Protein AF-A0AAN7W2T7-F1 (afdb_monomer)

pLDDT: mean 81.06, std 21.3, range [21.61, 98.62]

Sequence (351 aa):
MLALQLKHQCRCRSPRILHIALTRRRLRHDDRSRDPQVGLATPLPDGAPKRASPSPYYFAAGYAGWAKRLTRPFPPPFFSPPSGSFSDPLSTHNRSQDRRRPKVNGEIIRGVTVGDDAVLVSDNLIGANDGVGAWAQREKGCAPLWSRLILHFCALAAEKDGHGGEDSDGEGDQLVRYMGDAYKQTKEALSDPNEWLGTTTSSLALLHYLKEKGKTRPVVFVAQLGTNSPDTPEENAVLSKVDVEEDDIVLAMTDGVTDNLWEEEISETAINALHEWHDKMDKDDNISEELLAEGMRYVAQEIVLAARKIAEDPFAGSPFMERAVEEGLAIEGGKLDDISVVAAVCKKRQG

Organism: NCBI:txid574655

Structure (mmCIF, N/CA/C/O backbone):
data_AF-A0AAN7W2T7-F1
#
_entry.id   AF-A0AAN7W2T7-F1
#
loop_
_atom_site.group_PDB
_atom_site.id
_atom_site.type_symbol
_atom_site.label_atom_id
_atom_site.label_alt_id
_atom_site.label_comp_id
_atom_site.label_asym_id
_atom_site.label_entity_id
_atom_site.label_seq_id
_atom_site.pdbx_PDB_ins_code
_atom_site.Cartn_x
_atom_site.Cartn_y
_atom_site.Cartn_z
_atom_site.occupancy
_atom_site.B_iso_or_equiv
_atom_site.auth_seq_id
_atom_site.auth_comp_id
_atom_site.auth_asym_id
_atom_site.auth_atom_id
_atom_site.pdbx_PDB_model_num
ATOM 1 N N . MET A 1 1 ? 4.974 -10.574 4.446 1.00 29.95 1 MET A N 1
ATOM 2 C CA . MET A 1 1 ? 4.346 -9.502 5.251 1.00 29.95 1 MET A CA 1
ATOM 3 C C . MET A 1 1 ? 4.493 -9.850 6.726 1.00 29.95 1 MET A C 1
ATOM 5 O O . MET A 1 1 ? 4.147 -10.971 7.079 1.00 29.95 1 MET A O 1
ATOM 9 N N . LEU A 1 2 ? 4.953 -8.921 7.571 1.00 26.77 2 LEU A N 1
ATOM 10 C CA . LEU A 1 2 ? 4.723 -9.031 9.011 1.00 26.77 2 LEU A CA 1
ATOM 11 C C . LEU A 1 2 ? 3.427 -8.319 9.367 1.00 26.77 2 LEU A C 1
ATOM 13 O O . LEU A 1 2 ? 3.366 -7.092 9.372 1.00 26.77 2 LEU A O 1
ATOM 17 N N . ALA A 1 3 ? 2.394 -9.088 9.700 1.00 31.25 3 ALA A N 1
ATOM 18 C CA . ALA A 1 3 ? 1.346 -8.577 10.567 1.00 31.25 3 ALA A CA 1
ATOM 19 C C . ALA A 1 3 ? 1.924 -8.551 11.990 1.00 31.25 3 ALA A C 1
ATOM 21 O O . ALA A 1 3 ? 1.789 -9.505 12.753 1.00 31.25 3 ALA A O 1
ATOM 22 N N . LEU A 1 4 ? 2.662 -7.490 12.313 1.00 29.33 4 LEU A N 1
ATOM 23 C CA . LEU A 1 4 ? 3.177 -7.273 13.660 1.00 29.33 4 LEU A CA 1
ATOM 24 C C . LEU A 1 4 ? 2.035 -6.833 14.562 1.00 29.33 4 LEU A C 1
ATOM 26 O O . LEU A 1 4 ? 1.691 -5.658 14.619 1.00 29.33 4 LEU A O 1
ATOM 30 N N . GLN A 1 5 ? 1.462 -7.783 15.297 1.00 32.66 5 GLN A N 1
ATOM 31 C CA . GLN A 1 5 ? 0.594 -7.456 16.418 1.00 32.66 5 GLN A CA 1
ATOM 32 C C . GLN A 1 5 ? 1.451 -6.900 17.566 1.00 32.66 5 GLN A C 1
ATOM 34 O O . GLN A 1 5 ? 1.985 -7.645 18.391 1.00 32.66 5 GLN A O 1
ATOM 39 N N . LEU A 1 6 ? 1.616 -5.580 17.612 1.00 34.47 6 LEU A N 1
ATOM 40 C CA . LEU A 1 6 ? 2.355 -4.903 18.675 1.00 34.47 6 LEU A CA 1
ATOM 41 C C . LEU A 1 6 ? 1.400 -4.560 19.820 1.00 34.47 6 LEU A C 1
ATOM 43 O O . LEU A 1 6 ? 0.787 -3.497 19.846 1.00 34.47 6 LEU A O 1
ATOM 47 N N . LYS A 1 7 ? 1.285 -5.471 20.792 1.00 29.91 7 LYS A N 1
ATOM 48 C CA . LYS A 1 7 ? 0.436 -5.267 21.974 1.00 29.91 7 LYS A CA 1
ATOM 49 C C . LYS A 1 7 ? 0.945 -4.099 22.822 1.00 29.91 7 LYS A C 1
ATOM 51 O O . LYS A 1 7 ? 2.086 -4.103 23.282 1.00 29.91 7 LYS A O 1
ATOM 56 N N . HIS A 1 8 ? 0.056 -3.156 23.135 1.00 35.22 8 HIS A N 1
ATOM 57 C CA . HIS A 1 8 ? 0.314 -1.917 23.889 1.00 35.22 8 HIS A CA 1
ATOM 58 C C . HIS A 1 8 ? 0.746 -2.099 25.373 1.00 35.22 8 HIS A C 1
ATOM 60 O O . HIS A 1 8 ? 0.725 -1.154 26.161 1.00 35.22 8 HIS A O 1
ATOM 66 N N . GLN A 1 9 ? 1.156 -3.293 25.819 1.00 30.59 9 GLN A N 1
ATOM 67 C CA . GLN A 1 9 ? 1.516 -3.541 27.222 1.00 30.59 9 GLN A CA 1
ATOM 68 C C . GLN A 1 9 ? 2.874 -4.223 27.396 1.00 30.59 9 GLN A C 1
ATOM 70 O O . GLN A 1 9 ? 2.949 -5.400 27.732 1.00 30.59 9 GLN A O 1
ATOM 75 N N . CYS A 1 10 ? 3.947 -3.433 27.319 1.00 29.39 10 CYS A N 1
ATOM 76 C CA . CYS A 1 10 ? 5.219 -3.765 27.964 1.00 29.39 10 CYS A CA 1
ATOM 77 C C . CYS A 1 10 ? 5.748 -2.547 28.737 1.00 29.39 10 CYS A C 1
ATOM 79 O O . CYS A 1 10 ? 6.164 -1.538 28.176 1.00 29.39 10 CYS A O 1
ATOM 81 N N . ARG A 1 11 ? 5.684 -2.635 30.072 1.00 30.95 11 ARG A N 1
ATOM 82 C CA . ARG A 1 11 ? 6.146 -1.612 31.019 1.00 30.95 11 ARG A CA 1
ATOM 83 C C . ARG A 1 11 ? 7.660 -1.700 31.271 1.00 30.95 11 ARG A C 1
ATOM 85 O O . ARG A 1 11 ? 8.164 -2.757 31.628 1.00 30.95 11 ARG A O 1
ATOM 92 N N . CYS A 1 12 ? 8.270 -0.511 31.304 1.00 30.22 12 CYS A N 1
ATOM 93 C CA . CYS A 1 12 ? 9.449 -0.079 32.077 1.00 30.22 12 CYS A CA 1
ATOM 94 C C . CYS A 1 12 ? 10.856 -0.537 31.635 1.00 30.22 12 CYS A C 1
ATOM 96 O O . CYS A 1 12 ? 11.262 -1.661 31.903 1.00 30.22 12 CYS A O 1
ATOM 98 N N . ARG A 1 13 ? 11.713 0.436 31.280 1.00 27.70 13 ARG A N 1
ATOM 99 C CA . ARG A 1 13 ? 12.641 1.137 32.203 1.00 27.70 13 ARG A CA 1
ATOM 100 C C . ARG A 1 13 ? 13.272 2.362 31.520 1.00 27.70 13 ARG A C 1
ATOM 102 O O . ARG A 1 13 ? 13.731 2.283 30.392 1.00 27.70 13 ARG A O 1
ATOM 109 N N . SER A 1 14 ? 13.296 3.488 32.229 1.00 29.69 14 SER A N 1
ATOM 110 C CA . SER A 1 14 ? 13.869 4.764 31.779 1.00 29.69 14 SER A CA 1
ATOM 111 C C . SER A 1 14 ? 15.402 4.743 31.734 1.00 29.69 14 SER A C 1
ATOM 113 O O . SER A 1 14 ? 16.026 4.179 32.638 1.00 29.69 14 SER A O 1
ATOM 115 N N . PRO A 1 15 ? 16.004 5.541 30.837 1.00 25.00 15 PRO A N 1
ATOM 116 C CA . PRO A 1 15 ? 17.113 6.394 31.242 1.00 25.00 15 PRO A CA 1
ATOM 117 C C . PRO A 1 15 ? 16.875 7.872 30.887 1.00 25.00 15 PRO A C 1
ATOM 119 O O . PRO A 1 15 ? 16.119 8.230 29.991 1.00 25.00 15 PRO A O 1
ATOM 122 N N . ARG A 1 16 ? 17.511 8.743 31.673 1.00 24.34 16 ARG A N 1
ATOM 123 C CA . ARG A 1 16 ? 17.462 10.209 31.573 1.00 24.34 16 ARG A CA 1
ATOM 124 C C . ARG A 1 16 ? 18.187 10.705 30.316 1.00 24.34 16 ARG A C 1
ATOM 126 O O . ARG A 1 16 ? 19.297 10.247 30.061 1.00 24.34 16 ARG A O 1
ATOM 133 N N . ILE A 1 17 ? 17.643 11.721 29.640 1.00 25.42 17 ILE A N 1
ATOM 134 C CA . ILE A 1 17 ? 18.346 12.481 28.592 1.00 25.42 17 ILE A CA 1
ATOM 135 C C . ILE A 1 17 ? 18.360 13.978 28.941 1.00 25.42 17 ILE A C 1
ATOM 137 O O . ILE A 1 17 ? 17.370 14.542 29.405 1.00 25.42 17 ILE A O 1
ATOM 141 N N . LEU A 1 18 ? 19.538 14.587 28.763 1.00 21.61 18 LEU A N 1
ATOM 142 C CA . LEU A 1 18 ? 19.832 16.010 28.936 1.00 21.61 18 LEU A CA 1
ATOM 143 C C . LEU A 1 18 ? 19.070 16.875 27.920 1.00 21.61 18 LEU A C 1
ATOM 145 O O . LEU A 1 18 ? 19.047 16.580 26.729 1.00 21.61 18 LEU A O 1
ATOM 149 N N . HIS A 1 19 ? 18.552 18.013 28.384 1.00 24.48 19 HIS A N 1
ATOM 150 C CA . HIS A 1 19 ? 18.018 19.071 27.529 1.00 24.48 19 HIS A CA 1
ATOM 151 C C . HIS A 1 19 ? 19.116 19.726 26.679 1.00 24.48 19 HIS A C 1
ATOM 153 O O . HIS A 1 19 ? 20.046 20.325 27.220 1.00 24.48 19 HIS A O 1
ATOM 159 N N . ILE A 1 20 ? 18.931 19.734 25.358 1.00 25.64 20 ILE A N 1
ATOM 160 C CA . ILE A 1 20 ? 19.511 20.748 24.473 1.00 25.64 20 ILE A CA 1
ATOM 161 C C . ILE A 1 20 ? 18.349 21.416 23.740 1.00 25.64 20 ILE A C 1
ATOM 163 O O . ILE A 1 20 ? 17.678 20.814 22.906 1.00 25.64 20 ILE A O 1
ATOM 167 N N . ALA A 1 21 ? 18.084 22.671 24.096 1.00 26.30 21 ALA A N 1
ATOM 168 C CA . ALA A 1 21 ? 17.119 23.510 23.406 1.00 26.30 21 ALA A CA 1
ATOM 169 C C . ALA A 1 21 ? 17.679 23.892 22.028 1.00 26.30 21 ALA A C 1
ATOM 171 O O . ALA A 1 21 ? 18.676 24.609 21.944 1.00 26.30 21 ALA A O 1
ATOM 172 N N . LEU A 1 22 ? 17.035 23.438 20.951 1.00 28.41 22 LEU A N 1
ATOM 173 C CA . LEU A 1 22 ? 17.331 23.913 19.602 1.00 28.41 22 LEU A CA 1
ATOM 174 C C . LEU A 1 22 ? 16.318 24.983 19.195 1.00 28.41 22 LEU A C 1
ATOM 176 O O . LEU A 1 22 ? 15.134 24.740 18.967 1.00 28.41 22 LEU A O 1
ATOM 180 N N . THR A 1 23 ? 16.822 26.208 19.126 1.00 27.30 23 THR A N 1
ATOM 181 C CA . THR A 1 23 ? 16.141 27.410 18.662 1.00 27.30 23 THR A CA 1
ATOM 182 C C . THR A 1 23 ? 15.786 27.266 17.179 1.00 27.30 23 THR A C 1
ATOM 184 O O . THR A 1 23 ? 16.667 27.128 16.332 1.00 27.30 23 THR A O 1
ATOM 187 N N . ARG A 1 24 ? 14.491 27.350 16.841 1.00 34.59 24 ARG A N 1
ATOM 188 C CA . ARG A 1 24 ? 14.004 27.423 15.452 1.00 34.59 24 ARG A CA 1
ATOM 189 C C . ARG A 1 24 ? 14.638 28.620 14.728 1.00 34.59 24 ARG A C 1
ATOM 191 O O . ARG A 1 24 ? 14.243 29.762 14.956 1.00 34.59 24 ARG A O 1
ATOM 198 N N . ARG A 1 25 ? 15.555 28.368 13.789 1.00 28.17 25 ARG A N 1
ATOM 199 C CA . ARG A 1 25 ? 15.894 29.310 12.710 1.00 28.17 25 ARG A CA 1
ATOM 200 C C . ARG A 1 25 ? 15.304 28.794 11.403 1.00 28.17 25 ARG A C 1
ATOM 202 O O . ARG A 1 25 ? 15.679 27.731 10.927 1.00 28.17 25 ARG A O 1
ATOM 209 N N . ARG A 1 26 ? 14.386 29.573 10.820 1.00 38.94 26 ARG A N 1
ATOM 210 C CA . ARG A 1 26 ? 13.941 29.399 9.432 1.00 38.94 26 ARG A CA 1
ATOM 211 C C . ARG A 1 26 ? 15.122 29.715 8.517 1.00 38.94 26 ARG A C 1
ATOM 213 O O . ARG A 1 26 ? 15.416 30.884 8.284 1.00 38.94 26 ARG A O 1
ATOM 220 N N . LEU A 1 27 ? 15.782 28.683 8.011 1.00 32.19 27 LEU A N 1
ATOM 221 C CA . LEU A 1 27 ? 16.653 28.783 6.849 1.00 32.19 27 LEU A CA 1
ATOM 222 C C . LEU A 1 27 ? 15.839 28.305 5.647 1.00 32.19 27 LEU A C 1
ATOM 224 O O . LEU A 1 27 ? 15.397 27.162 5.605 1.00 32.19 27 LEU A O 1
ATOM 228 N N . ARG A 1 28 ? 15.588 29.209 4.694 1.00 38.97 28 ARG A N 1
ATOM 229 C CA . ARG A 1 28 ? 15.172 28.814 3.348 1.00 38.97 28 ARG A CA 1
ATOM 230 C C . ARG A 1 28 ? 16.393 28.171 2.704 1.00 38.97 28 ARG A C 1
ATOM 232 O O . ARG A 1 28 ? 17.303 28.889 2.299 1.00 38.97 28 ARG A O 1
ATOM 239 N N . HIS A 1 29 ? 16.421 26.845 2.684 1.00 31.17 29 HIS A N 1
ATOM 240 C CA . HIS A 1 29 ? 17.354 26.088 1.868 1.00 31.17 29 HIS A CA 1
ATOM 241 C C . HIS A 1 29 ? 16.631 25.717 0.576 1.00 31.17 29 HIS A C 1
ATOM 243 O O . HIS A 1 29 ? 15.613 25.032 0.604 1.00 31.17 29 HIS A O 1
ATOM 249 N N . ASP A 1 30 ? 17.133 26.235 -0.539 1.00 37.12 30 ASP A N 1
ATOM 250 C CA . ASP A 1 30 ? 16.724 25.856 -1.889 1.00 37.12 30 ASP A CA 1
ATOM 251 C C . ASP A 1 30 ? 17.541 24.620 -2.300 1.00 37.12 30 ASP A C 1
ATOM 253 O O . ASP A 1 30 ? 18.404 24.673 -3.173 1.00 37.12 30 ASP A O 1
ATOM 257 N N . ASP A 1 31 ? 17.337 23.525 -1.567 1.00 33.69 31 ASP A N 1
ATOM 258 C CA . ASP A 1 31 ? 17.892 22.213 -1.880 1.00 33.69 31 ASP A CA 1
ATOM 259 C C . ASP A 1 31 ? 16.711 21.307 -2.224 1.00 33.69 31 ASP A C 1
ATOM 261 O O . ASP A 1 31 ? 15.742 21.237 -1.465 1.00 33.69 31 ASP A O 1
ATOM 265 N N . ARG A 1 32 ? 16.729 20.646 -3.386 1.00 40.97 32 ARG A N 1
ATOM 266 C CA . ARG A 1 32 ? 15.688 19.671 -3.751 1.00 40.97 32 ARG A CA 1
ATOM 267 C C . ARG A 1 32 ? 15.916 18.397 -2.937 1.00 40.97 32 ARG A C 1
ATOM 269 O O . ARG A 1 32 ? 16.245 17.356 -3.499 1.00 40.97 32 ARG A O 1
ATOM 276 N N . SER A 1 33 ? 15.750 18.492 -1.621 1.00 45.72 33 SER A N 1
ATOM 277 C CA . SER A 1 33 ? 15.634 17.345 -0.733 1.00 45.72 33 SER A CA 1
ATOM 278 C C . SER A 1 33 ? 14.443 16.531 -1.222 1.00 45.72 33 SER A C 1
ATOM 280 O O . SER A 1 33 ? 13.308 17.010 -1.201 1.00 45.72 33 SER A O 1
ATOM 282 N N . ARG A 1 34 ? 14.679 15.327 -1.755 1.00 61.06 34 ARG A N 1
ATOM 283 C CA . ARG A 1 34 ? 13.600 14.360 -1.998 1.00 61.06 34 ARG A CA 1
ATOM 284 C C . ARG A 1 34 ? 13.152 13.826 -0.639 1.00 61.06 34 ARG A C 1
ATOM 286 O O . ARG A 1 34 ? 13.503 12.705 -0.272 1.00 61.06 34 ARG A O 1
ATOM 293 N N . ASP A 1 35 ? 12.457 14.662 0.122 1.00 79.75 35 ASP A N 1
ATOM 294 C CA . ASP A 1 35 ? 11.737 14.232 1.314 1.00 79.75 35 ASP A CA 1
ATOM 295 C C . ASP A 1 35 ? 10.722 13.153 0.898 1.00 79.75 35 ASP A C 1
ATOM 297 O O . ASP A 1 35 ? 10.202 13.212 -0.227 1.00 79.75 35 ASP A O 1
ATOM 301 N N . PRO A 1 36 ? 10.443 12.152 1.752 1.00 87.06 36 PRO A N 1
ATOM 302 C CA . PRO A 1 36 ? 9.422 11.156 1.462 1.00 87.06 36 PRO A CA 1
ATOM 303 C C . PRO A 1 36 ? 8.087 11.812 1.097 1.00 87.06 36 PRO A C 1
ATOM 305 O O . PRO A 1 36 ? 7.646 12.774 1.731 1.00 87.06 36 PRO A O 1
ATOM 308 N N . GLN A 1 37 ? 7.418 11.272 0.084 1.00 92.75 37 GLN A N 1
ATOM 309 C CA . GLN A 1 37 ? 6.031 11.608 -0.187 1.00 92.75 37 GLN A CA 1
ATOM 310 C C . GLN A 1 37 ? 5.170 11.027 0.932 1.00 92.75 37 GLN A C 1
ATOM 312 O O . GLN A 1 37 ? 5.255 9.837 1.206 1.00 92.75 37 GLN A O 1
ATOM 317 N N . VAL A 1 38 ? 4.308 11.838 1.540 1.00 94.69 38 VAL A N 1
ATOM 318 C CA . VAL A 1 38 ? 3.450 11.420 2.658 1.00 94.69 38 VAL A CA 1
ATOM 319 C C . VAL A 1 38 ? 1.998 11.835 2.435 1.00 94.69 38 VAL A C 1
ATOM 321 O O . VAL A 1 38 ? 1.728 12.789 1.700 1.00 94.69 38 VAL A O 1
ATOM 324 N N . GLY A 1 39 ? 1.058 11.145 3.078 1.00 92.50 39 GLY A N 1
ATOM 325 C CA . GLY A 1 39 ? -0.354 11.531 3.078 1.00 92.50 39 GLY A CA 1
ATOM 326 C C . GLY A 1 39 ? -1.218 10.678 4.006 1.00 92.50 39 GLY A C 1
ATOM 327 O O . GLY A 1 39 ? -0.794 9.620 4.458 1.00 92.50 39 GLY A O 1
ATOM 328 N N . LEU A 1 40 ? -2.429 11.158 4.298 1.00 90.44 40 LEU A N 1
ATOM 329 C CA . LEU A 1 40 ? -3.399 10.473 5.170 1.00 90.44 40 LEU A CA 1
ATOM 330 C C . LEU A 1 40 ? -4.385 9.595 4.403 1.00 90.44 40 LEU A C 1
ATOM 332 O O . LEU A 1 40 ? -4.896 8.612 4.915 1.00 90.44 40 LEU A O 1
ATOM 336 N N . ALA A 1 41 ? -4.677 9.960 3.160 1.00 84.25 41 ALA A N 1
ATOM 337 C CA . ALA A 1 41 ? -5.650 9.263 2.342 1.00 84.25 41 ALA A CA 1
ATOM 338 C C . ALA A 1 41 ? -5.201 9.273 0.890 1.00 84.25 41 ALA A C 1
ATOM 340 O O . ALA A 1 41 ? -4.508 10.189 0.431 1.00 84.25 41 ALA A O 1
ATOM 341 N N . THR A 1 42 ? -5.629 8.256 0.151 1.00 81.25 42 THR A N 1
ATOM 342 C CA . THR A 1 42 ? -5.411 8.232 -1.293 1.00 81.25 42 THR A CA 1
ATOM 343 C C . THR A 1 42 ? -6.553 8.939 -2.023 1.00 81.25 42 THR A C 1
ATOM 345 O O . THR A 1 42 ? -7.673 8.979 -1.514 1.00 81.25 42 THR A O 1
ATOM 348 N N . PRO A 1 43 ? -6.295 9.562 -3.187 1.00 75.88 43 PRO A N 1
ATOM 349 C CA . PRO A 1 43 ? -7.312 10.346 -3.879 1.00 75.88 43 PRO A CA 1
ATOM 350 C C . PRO A 1 43 ? -8.554 9.520 -4.238 1.00 75.88 43 PRO A C 1
ATOM 352 O O . PRO A 1 43 ? -8.433 8.461 -4.855 1.00 75.88 43 PRO A O 1
ATOM 355 N N . LEU A 1 44 ? -9.734 10.053 -3.915 1.00 74.69 44 LEU A N 1
ATOM 356 C CA . LEU A 1 44 ? -11.039 9.514 -4.304 1.00 74.69 44 LEU A CA 1
ATOM 357 C C . LEU A 1 44 ? -11.733 10.454 -5.310 1.00 74.69 44 LEU A C 1
ATOM 359 O O . LEU A 1 44 ? -11.425 11.648 -5.320 1.00 74.69 44 LEU A O 1
ATOM 363 N N . PRO A 1 45 ? -12.656 9.949 -6.154 1.00 68.50 45 PRO A N 1
ATOM 364 C CA . PRO A 1 45 ? -13.480 10.781 -7.035 1.00 68.50 45 PRO A CA 1
ATOM 365 C C . PRO A 1 45 ? -14.294 11.845 -6.286 1.00 68.50 45 PRO A C 1
ATOM 367 O O . PRO A 1 45 ? -14.826 11.580 -5.205 1.00 68.50 45 PRO A O 1
ATOM 370 N N . ASP A 1 46 ? -14.467 13.020 -6.897 1.00 56.44 46 ASP A N 1
ATOM 371 C CA . ASP A 1 46 ? -15.390 14.050 -6.412 1.00 56.44 46 ASP A CA 1
ATOM 372 C C . ASP A 1 46 ? -16.815 13.477 -6.285 1.00 56.44 46 ASP A C 1
ATOM 374 O O . ASP A 1 46 ? -17.415 13.023 -7.261 1.00 56.44 46 ASP A O 1
ATOM 378 N N . GLY A 1 47 ? -17.369 13.493 -5.069 1.00 55.84 47 GLY A N 1
ATOM 379 C CA . GLY A 1 47 ? -18.694 12.931 -4.780 1.00 55.84 47 GLY A CA 1
ATOM 380 C C . GLY A 1 47 ? -18.712 11.427 -4.490 1.00 55.84 47 GLY A C 1
ATOM 381 O O . GLY A 1 47 ? -19.801 10.877 -4.316 1.00 55.84 47 GLY A O 1
ATOM 382 N N . ALA A 1 48 ? -17.545 10.772 -4.384 1.00 60.16 48 ALA A N 1
ATOM 383 C CA . ALA A 1 48 ? -17.459 9.432 -3.812 1.00 60.16 48 ALA A CA 1
ATOM 384 C C . ALA A 1 48 ? -18.192 9.418 -2.459 1.00 60.16 48 ALA A C 1
ATOM 386 O O . ALA A 1 48 ? -18.018 10.346 -1.654 1.00 60.16 48 ALA A O 1
ATOM 387 N N . PRO A 1 49 ? -19.067 8.426 -2.211 1.00 54.16 49 PRO A N 1
ATOM 388 C CA . PRO A 1 49 ? -19.840 8.403 -0.987 1.00 54.16 49 PRO A CA 1
ATOM 389 C C . PRO A 1 49 ? -18.873 8.396 0.197 1.00 54.16 49 PRO A C 1
ATOM 391 O O . PRO A 1 49 ? -18.082 7.471 0.341 1.00 54.16 49 PRO A O 1
ATOM 394 N N . LYS A 1 50 ? -18.992 9.380 1.099 1.00 54.62 50 LYS A N 1
ATOM 395 C CA . LYS A 1 50 ? -18.378 9.344 2.442 1.00 54.62 50 LYS A CA 1
ATOM 396 C C . LYS A 1 50 ? -18.991 8.238 3.316 1.00 54.62 50 LYS A C 1
ATOM 398 O O . LYS A 1 50 ? -19.116 8.406 4.526 1.00 54.62 50 LYS A O 1
ATOM 403 N N . ARG A 1 51 ? -19.534 7.173 2.717 1.00 52.97 51 ARG A N 1
ATOM 404 C CA . ARG A 1 51 ? -20.169 6.104 3.473 1.00 52.97 51 ARG A CA 1
ATOM 405 C C . ARG A 1 51 ? -19.065 5.441 4.271 1.00 52.97 51 ARG A C 1
ATOM 407 O O . ARG A 1 51 ? -18.240 4.733 3.705 1.00 52.97 51 ARG A O 1
ATOM 414 N N . ALA A 1 52 ? -19.095 5.684 5.578 1.00 61.59 52 ALA A N 1
ATOM 415 C CA . ALA A 1 52 ? -18.466 4.808 6.539 1.00 61.59 52 ALA A CA 1
ATOM 416 C C . ALA A 1 52 ? -18.851 3.380 6.149 1.00 61.59 52 ALA A C 1
ATOM 418 O O . ALA A 1 52 ? -20.033 3.085 5.926 1.00 61.59 52 ALA A O 1
ATOM 419 N N . SER A 1 53 ? -17.842 2.531 5.982 1.00 71.88 53 SER A N 1
ATOM 420 C CA . SER A 1 53 ? -18.047 1.092 5.881 1.00 71.88 53 SER A CA 1
ATOM 421 C C . SER A 1 53 ? -19.058 0.648 6.944 1.00 71.88 53 SER A C 1
ATOM 423 O O . SER A 1 53 ? -19.025 1.184 8.056 1.00 71.88 53 SER A O 1
ATOM 425 N N . PRO A 1 54 ? -19.943 -0.322 6.648 1.00 78.44 54 PRO A N 1
ATOM 426 C CA . PRO A 1 54 ? -20.851 -0.866 7.658 1.00 78.44 54 PRO A CA 1
ATOM 427 C C . PRO A 1 54 ? -20.098 -1.513 8.831 1.00 78.44 54 PRO A C 1
ATOM 429 O O . PRO A 1 54 ? -20.697 -1.779 9.870 1.00 78.44 54 PRO A O 1
ATOM 432 N N . SER A 1 55 ? -18.789 -1.749 8.679 1.00 86.38 55 SER A N 1
ATOM 433 C CA . SER A 1 55 ? -17.938 -2.262 9.739 1.00 86.38 55 SER A CA 1
ATOM 434 C C . SER A 1 55 ? -17.937 -1.349 10.973 1.00 86.38 55 SER A C 1
ATOM 436 O O . SER A 1 55 ? -17.695 -0.141 10.854 1.00 86.38 55 SER A O 1
ATOM 438 N N . PRO A 1 56 ? -18.096 -1.921 12.181 1.00 90.44 56 PRO A N 1
ATOM 439 C CA . PRO A 1 56 ? -17.902 -1.197 13.430 1.00 90.44 56 PRO A CA 1
ATOM 440 C C . PRO A 1 56 ? -16.433 -0.830 13.675 1.00 90.44 56 PRO A C 1
ATOM 442 O O . PRO A 1 56 ? -16.159 -0.106 14.628 1.00 90.44 56 PRO A O 1
ATOM 445 N N . TYR A 1 57 ? -15.497 -1.304 12.848 1.00 92.62 57 TYR A N 1
ATOM 446 C CA . TYR A 1 57 ? -14.072 -0.996 12.941 1.00 92.62 57 TYR A CA 1
ATOM 447 C C . TYR A 1 57 ? -13.553 -0.330 11.669 1.00 92.62 57 TYR A C 1
ATOM 449 O O . TYR A 1 57 ? -14.040 -0.582 10.561 1.00 92.62 57 TYR A O 1
ATOM 457 N N . TYR A 1 58 ? -12.533 0.501 11.837 1.00 93.75 58 TYR A N 1
ATOM 458 C CA . TYR A 1 58 ? -11.850 1.200 10.761 1.00 93.75 58 TYR A CA 1
ATOM 459 C C . TYR A 1 58 ? -10.350 1.309 11.046 1.00 93.75 58 TYR A C 1
ATOM 461 O O . TYR A 1 58 ? -9.896 1.212 12.187 1.00 93.75 58 TYR A O 1
ATOM 469 N N . PHE A 1 59 ? -9.590 1.526 9.984 1.00 94.94 59 PHE A N 1
ATOM 470 C CA . PHE A 1 59 ? -8.198 1.915 10.012 1.00 94.94 59 PHE A CA 1
ATOM 471 C C . PHE A 1 59 ? -8.095 3.438 10.032 1.00 94.94 59 PHE A C 1
ATOM 473 O O . PHE A 1 59 ? -8.477 4.102 9.069 1.00 94.94 59 PHE A O 1
ATOM 480 N N . ALA A 1 60 ? -7.525 3.996 11.100 1.00 94.38 60 ALA A N 1
ATOM 481 C CA . ALA A 1 60 ? -6.932 5.326 11.025 1.00 94.38 60 ALA A CA 1
ATOM 482 C C . ALA A 1 60 ? -5.521 5.151 10.461 1.00 94.38 60 ALA A C 1
ATOM 484 O O . ALA A 1 60 ? -4.690 4.502 11.092 1.00 94.38 60 ALA A O 1
ATOM 485 N N . ALA A 1 61 ? -5.267 5.647 9.253 1.00 95.75 61 ALA A N 1
ATOM 486 C CA . ALA A 1 61 ? -4.099 5.245 8.480 1.00 95.75 61 ALA A CA 1
ATOM 487 C C . ALA A 1 61 ? -3.406 6.417 7.790 1.00 95.75 61 ALA A C 1
ATOM 489 O O . ALA A 1 61 ? -4.001 7.456 7.524 1.00 95.75 61 ALA A O 1
ATOM 490 N N . GLY A 1 62 ? -2.133 6.216 7.479 1.00 96.44 62 GLY A N 1
ATOM 491 C CA . GLY A 1 62 ? -1.317 7.136 6.708 1.00 96.44 62 GLY A CA 1
ATOM 492 C C . GLY A 1 62 ? -0.270 6.371 5.915 1.00 96.44 62 GLY A C 1
ATOM 493 O O . GLY A 1 62 ? 0.026 5.210 6.194 1.00 96.44 62 GLY A O 1
ATOM 494 N N . TYR A 1 63 ? 0.286 7.019 4.901 1.00 98.06 63 TYR A N 1
ATOM 495 C CA . TYR A 1 63 ? 1.318 6.428 4.065 1.00 98.06 63 TYR A CA 1
ATOM 496 C C . TYR A 1 63 ? 2.531 7.342 3.946 1.00 98.06 63 TYR A C 1
ATOM 498 O O . TYR A 1 63 ? 2.432 8.572 4.040 1.00 98.06 63 TYR A O 1
ATOM 506 N N . ALA A 1 64 ? 3.665 6.715 3.669 1.00 98.06 64 ALA A N 1
ATOM 507 C CA . ALA A 1 64 ? 4.883 7.364 3.238 1.00 98.06 64 ALA A CA 1
ATOM 508 C C . ALA A 1 64 ? 5.525 6.549 2.115 1.00 98.06 64 ALA A C 1
ATOM 510 O O . ALA A 1 64 ? 5.384 5.329 2.052 1.00 98.06 64 ALA A O 1
ATOM 511 N N . GLY A 1 65 ? 6.245 7.222 1.229 1.00 97.12 65 GLY A N 1
ATOM 512 C CA . GLY A 1 65 ? 6.988 6.551 0.183 1.00 97.12 65 GLY A CA 1
ATOM 513 C C . GLY A 1 65 ? 8.153 7.371 -0.334 1.00 97.12 65 GLY A C 1
ATOM 514 O O . GLY A 1 65 ? 8.114 8.603 -0.364 1.00 97.12 65 GLY A O 1
ATOM 515 N N . TRP A 1 66 ? 9.197 6.681 -0.762 1.00 96.81 66 TRP A N 1
ATOM 516 C CA . TRP A 1 66 ? 10.357 7.261 -1.407 1.00 96.81 66 TRP A CA 1
ATOM 517 C C . TRP A 1 66 ? 10.711 6.444 -2.643 1.00 96.81 66 TRP A C 1
ATOM 519 O O . TRP A 1 66 ? 10.823 5.227 -2.584 1.00 96.81 66 TRP A O 1
ATOM 529 N N . ALA A 1 67 ? 10.884 7.130 -3.768 1.00 94.81 67 ALA A N 1
ATOM 530 C CA . ALA A 1 67 ? 11.196 6.491 -5.034 1.00 94.81 67 ALA A CA 1
ATOM 531 C C . ALA A 1 67 ? 12.680 6.656 -5.368 1.00 94.81 67 ALA A C 1
ATOM 533 O O . ALA A 1 67 ? 13.184 7.791 -5.426 1.00 94.81 67 ALA A O 1
ATOM 534 N N . LYS A 1 68 ? 13.362 5.554 -5.698 1.00 93.06 68 LYS A N 1
ATOM 535 C CA . LYS A 1 68 ? 14.770 5.588 -6.134 1.00 93.06 68 LYS A CA 1
ATOM 536 C C . LYS A 1 68 ? 14.942 6.404 -7.407 1.00 93.06 68 LYS A C 1
ATOM 538 O O . LYS A 1 68 ? 15.958 7.066 -7.634 1.00 93.06 68 LYS A O 1
ATOM 543 N N . ARG A 1 69 ? 13.912 6.411 -8.254 1.00 88.69 69 ARG A N 1
ATOM 544 C CA . ARG A 1 69 ? 13.889 7.113 -9.539 1.00 88.69 69 ARG A CA 1
ATOM 545 C C . ARG A 1 69 ? 12.547 7.782 -9.790 1.00 88.69 69 ARG A C 1
ATOM 547 O O . ARG A 1 69 ? 11.557 7.521 -9.123 1.00 88.69 69 ARG A O 1
ATOM 554 N N . LEU A 1 70 ? 12.524 8.682 -10.770 1.00 85.12 70 LEU A N 1
ATOM 555 C CA . LEU A 1 70 ? 11.271 9.299 -11.195 1.00 85.12 70 LEU A CA 1
ATOM 556 C C . LEU A 1 70 ? 10.349 8.238 -11.808 1.00 85.12 70 LEU A C 1
ATOM 558 O O . LEU A 1 70 ? 10.756 7.517 -12.718 1.00 85.12 70 LEU A O 1
ATOM 562 N N . THR A 1 71 ? 9.106 8.200 -11.334 1.00 86.62 71 THR A N 1
ATOM 563 C CA . THR A 1 71 ? 8.027 7.376 -11.886 1.00 86.62 71 THR A CA 1
ATOM 564 C C . THR A 1 71 ? 7.837 7.640 -13.380 1.00 86.62 71 THR A C 1
ATOM 566 O O . THR A 1 71 ? 7.727 8.793 -13.812 1.00 86.62 71 THR A O 1
ATOM 569 N N . ARG A 1 72 ? 7.728 6.569 -14.178 1.00 85.75 72 ARG A N 1
ATOM 570 C CA . ARG A 1 72 ? 7.320 6.672 -15.586 1.00 85.75 72 ARG A CA 1
ATOM 571 C C . ARG A 1 72 ? 5.894 7.246 -15.657 1.00 85.75 72 ARG A C 1
ATOM 573 O O . ARG A 1 72 ? 5.001 6.696 -15.014 1.00 85.75 72 ARG A O 1
ATOM 580 N N . PRO A 1 73 ? 5.645 8.328 -16.419 1.00 87.50 73 PRO A N 1
ATOM 581 C CA . PRO A 1 73 ? 4.309 8.904 -16.515 1.00 87.50 73 PRO A CA 1
ATOM 582 C C . PRO A 1 73 ? 3.332 7.890 -17.107 1.00 87.50 73 PRO A C 1
ATOM 584 O O . PRO A 1 73 ? 3.703 7.082 -17.963 1.00 87.50 73 PRO A O 1
ATOM 587 N N . PHE A 1 74 ? 2.078 7.957 -16.665 1.00 91.38 74 PHE A N 1
ATOM 588 C CA . PHE A 1 74 ? 1.058 7.056 -17.178 1.00 91.38 74 PHE A CA 1
ATOM 589 C C . PHE A 1 74 ? 0.793 7.371 -18.656 1.00 91.38 74 PHE A C 1
ATOM 591 O O . PHE A 1 74 ? 0.696 8.544 -19.029 1.00 91.38 74 PHE A O 1
ATOM 598 N N . PRO A 1 75 ? 0.706 6.347 -19.510 1.00 89.31 75 PRO A N 1
ATOM 599 C CA . PRO A 1 75 ? 0.419 6.532 -20.920 1.00 89.31 75 PRO A CA 1
ATOM 600 C C . PRO A 1 75 ? -1.051 6.912 -21.169 1.00 89.31 75 PRO A C 1
ATOM 602 O O . PRO A 1 75 ? -1.917 6.643 -20.331 1.00 89.31 75 PRO A O 1
ATOM 605 N N . PRO A 1 76 ? -1.380 7.484 -22.340 1.00 85.12 76 PRO A N 1
ATOM 606 C CA . PRO A 1 76 ? -2.762 7.574 -22.797 1.00 85.12 76 PRO A CA 1
ATOM 607 C C . PRO A 1 76 ? -3.402 6.175 -22.935 1.00 85.12 76 PRO A C 1
ATOM 609 O O . PRO A 1 76 ? -2.718 5.238 -23.359 1.00 85.12 76 PRO A O 1
ATOM 612 N N . PRO A 1 77 ? -4.706 6.022 -22.633 1.00 87.38 77 PRO A N 1
ATOM 613 C CA . PRO A 1 77 ? -5.666 7.072 -22.268 1.00 87.38 77 PRO A CA 1
ATOM 614 C C . PRO A 1 77 ? -5.642 7.466 -20.781 1.00 87.38 77 PRO A C 1
ATOM 616 O O . PRO A 1 77 ? -6.302 8.434 -20.405 1.00 87.38 77 PRO A O 1
ATOM 619 N N . PHE A 1 78 ? -4.879 6.755 -19.945 1.00 87.62 78 PHE A N 1
ATOM 620 C CA . PHE A 1 78 ? -4.924 6.895 -18.488 1.00 87.62 78 PHE A CA 1
ATOM 621 C C . PHE A 1 78 ? -4.493 8.264 -17.995 1.00 87.62 78 PHE A C 1
ATOM 623 O O . PHE A 1 78 ? -5.068 8.797 -17.052 1.00 87.62 78 PHE A O 1
ATOM 630 N N . PHE A 1 79 ? -3.499 8.860 -18.640 1.00 83.38 79 PHE A N 1
ATOM 631 C CA . PHE A 1 79 ? -3.148 10.249 -18.412 1.00 83.38 79 PHE A CA 1
ATOM 632 C C . PHE A 1 79 ? -2.955 10.949 -19.750 1.00 83.38 79 PHE A C 1
ATOM 634 O O . PHE A 1 79 ? -2.214 10.495 -20.619 1.00 83.38 79 PHE A O 1
ATOM 641 N N . SER A 1 80 ? -3.648 12.072 -19.912 1.00 65.62 80 SER A N 1
ATOM 642 C CA . SER A 1 80 ? -3.512 12.951 -21.068 1.00 65.62 80 SER A CA 1
ATOM 643 C C . SER A 1 80 ? -3.251 14.362 -20.547 1.00 65.62 80 SER A C 1
ATOM 645 O O . SER A 1 80 ? -4.134 14.929 -19.896 1.00 65.62 80 SER A O 1
ATOM 647 N N . PRO A 1 81 ? -2.058 14.945 -20.767 1.00 60.66 81 PRO A N 1
ATOM 648 C CA . PRO A 1 81 ? -1.822 16.330 -20.387 1.00 60.66 81 PRO A CA 1
ATOM 649 C C . PRO A 1 81 ? -2.806 17.244 -21.138 1.00 60.66 81 PRO A C 1
ATOM 651 O O . PRO A 1 81 ? -3.163 16.947 -22.282 1.00 60.66 81 PRO A O 1
ATOM 654 N N . PRO A 1 82 ? -3.272 18.348 -20.522 1.00 57.53 82 PRO A N 1
ATOM 655 C CA . PRO A 1 82 ? -4.186 19.263 -21.191 1.00 57.53 82 PRO A CA 1
ATOM 656 C C . PRO A 1 82 ? -3.556 19.763 -22.494 1.00 57.53 82 PRO A C 1
ATOM 658 O O . PRO A 1 82 ? -2.406 20.205 -22.508 1.00 57.53 82 PRO A O 1
ATOM 661 N N . SER A 1 83 ? -4.313 19.692 -23.591 1.00 53.44 83 SER A N 1
ATOM 662 C CA . SER A 1 83 ? -3.931 20.291 -24.870 1.00 53.44 83 SER A CA 1
ATOM 663 C C . SER A 1 83 ? -3.596 21.763 -24.632 1.00 53.44 83 SER A C 1
ATOM 665 O O . SER A 1 83 ? -4.431 22.479 -24.084 1.00 53.44 83 SER A O 1
ATOM 667 N N . GLY A 1 84 ? -2.401 22.214 -25.024 1.00 49.38 84 GLY A N 1
ATOM 668 C CA . GLY A 1 84 ? -1.873 23.566 -24.771 1.00 49.38 84 GLY A CA 1
ATOM 669 C C . GLY A 1 84 ? -2.618 24.725 -25.455 1.00 49.38 84 GLY A C 1
ATOM 670 O O . GLY A 1 84 ? -2.005 25.737 -25.779 1.00 49.38 84 GLY A O 1
ATOM 671 N N . SER A 1 85 ? -3.922 24.594 -25.709 1.00 44.41 85 SER A N 1
ATOM 672 C CA . SER A 1 85 ? -4.766 25.665 -26.223 1.00 44.41 85 SER A CA 1
ATOM 673 C C . SER A 1 85 ? -4.990 26.707 -25.128 1.00 44.41 85 SER A C 1
ATOM 675 O O . SER A 1 85 ? -5.654 26.458 -24.125 1.00 44.41 85 SER A O 1
ATOM 677 N N . PHE A 1 86 ? -4.441 27.898 -25.351 1.00 46.25 86 PHE A N 1
ATOM 678 C CA . PHE A 1 86 ? -4.487 29.089 -24.492 1.00 46.25 86 PHE A CA 1
ATOM 679 C C . PHE A 1 86 ? -5.897 29.685 -24.264 1.00 46.25 86 PHE A C 1
ATOM 681 O O . PHE A 1 86 ? -6.017 30.824 -23.822 1.00 46.25 86 PHE A O 1
ATOM 688 N N . SER A 1 87 ? -6.970 28.954 -24.581 1.00 46.41 87 SER A N 1
ATOM 689 C CA . SER A 1 87 ? -8.343 29.475 -24.628 1.00 46.41 87 SER A CA 1
ATOM 690 C C . SER A 1 87 ? -9.319 28.834 -23.638 1.00 46.41 87 SER A C 1
ATOM 692 O O . SER A 1 87 ? -10.507 29.127 -23.721 1.00 46.41 87 SER A O 1
ATOM 694 N N . ASP A 1 88 ? -8.861 28.016 -22.682 1.00 45.28 88 ASP A N 1
ATOM 695 C CA . ASP A 1 88 ? -9.729 27.551 -21.588 1.00 45.28 88 ASP A CA 1
ATOM 696 C C . ASP A 1 88 ? -9.780 28.658 -20.504 1.00 45.28 88 ASP A C 1
ATOM 698 O O . ASP A 1 88 ? -8.768 28.923 -19.844 1.00 45.28 88 ASP A O 1
ATOM 702 N N . PRO A 1 89 ? -10.896 29.402 -20.359 1.00 38.59 89 PRO A N 1
ATOM 703 C CA . PRO A 1 89 ? -10.931 30.617 -19.557 1.00 38.59 89 PRO A CA 1
ATOM 704 C C . PRO A 1 89 ? -10.802 30.299 -18.062 1.00 38.59 89 PRO A C 1
ATOM 706 O O . PRO A 1 89 ? -11.354 29.318 -17.567 1.00 38.59 89 PRO A O 1
ATOM 709 N N . LEU A 1 90 ? -10.120 31.202 -17.349 1.00 40.88 90 LEU A N 1
ATOM 710 C CA . LEU A 1 90 ? -9.782 31.261 -15.913 1.00 40.88 90 LEU A CA 1
ATOM 711 C C . LEU A 1 90 ? -10.962 31.147 -14.907 1.00 40.88 90 LEU A C 1
ATOM 713 O O . LEU A 1 90 ? -10.872 31.637 -13.788 1.00 40.88 90 LEU A O 1
ATOM 717 N N . SER A 1 91 ? -12.079 30.508 -15.260 1.00 41.75 91 SER A N 1
ATOM 718 C CA . SER A 1 91 ? -13.294 30.419 -14.434 1.00 41.75 91 SER A CA 1
ATOM 719 C C . SER A 1 91 ? -13.552 29.047 -13.798 1.00 41.75 91 SER A C 1
ATOM 721 O O . SER A 1 91 ? -14.490 28.904 -13.019 1.00 41.75 91 SER A O 1
ATOM 723 N N . THR A 1 92 ? -12.715 28.032 -14.036 1.00 41.00 92 THR A N 1
ATOM 724 C CA . THR A 1 92 ? -12.874 26.704 -13.413 1.00 41.00 92 THR A CA 1
ATOM 725 C C . THR A 1 92 ? -11.799 26.418 -12.367 1.00 41.00 92 THR A C 1
ATOM 727 O O . THR A 1 92 ? -11.062 25.436 -12.481 1.00 41.00 92 THR A O 1
ATOM 730 N N . HIS A 1 93 ? -11.688 27.252 -11.330 1.00 40.84 93 HIS A N 1
ATOM 731 C CA . HIS A 1 93 ? -10.702 27.015 -10.268 1.00 40.84 93 HIS A CA 1
ATOM 732 C C . HIS A 1 93 ? -10.920 25.686 -9.514 1.00 40.84 93 HIS A C 1
ATOM 734 O O . HIS A 1 93 ? -9.933 25.067 -9.132 1.00 40.84 93 HIS A O 1
ATOM 740 N N . ASN A 1 94 ? -12.147 25.144 -9.461 1.00 39.09 94 ASN A N 1
ATOM 741 C CA . ASN A 1 94 ? -12.419 23.866 -8.776 1.00 39.09 94 ASN A CA 1
ATOM 742 C C . ASN A 1 94 ? -12.354 22.604 -9.664 1.00 39.09 94 ASN A C 1
ATOM 744 O O . ASN A 1 94 ? -12.079 21.532 -9.151 1.00 39.09 94 ASN A O 1
ATOM 748 N N . ARG A 1 95 ? -12.532 22.690 -10.996 1.00 40.47 95 ARG A N 1
ATOM 749 C CA . ARG A 1 95 ? -12.485 21.504 -11.901 1.00 40.47 95 ARG A CA 1
ATOM 750 C C . ARG A 1 95 ? -11.088 21.189 -12.458 1.00 40.47 95 ARG A C 1
ATOM 752 O O . ARG A 1 95 ? -10.911 20.251 -13.234 1.00 40.47 95 ARG A O 1
ATOM 759 N N . SER A 1 96 ? -10.098 22.014 -12.122 1.00 43.00 96 SER A N 1
ATOM 760 C CA . SER A 1 96 ? -8.763 21.980 -12.731 1.00 43.00 96 SER A CA 1
ATOM 761 C C . SER A 1 96 ? -7.823 20.918 -12.145 1.00 43.00 96 SER A C 1
ATOM 763 O O . SER A 1 96 ? -6.918 20.470 -12.852 1.00 43.00 96 SER A O 1
ATOM 765 N N . GLN A 1 97 ? -8.040 20.478 -10.899 1.00 47.00 97 GLN A N 1
ATOM 766 C CA . GLN A 1 97 ? -7.233 19.419 -10.275 1.00 47.00 97 GLN A CA 1
ATOM 767 C C . GLN A 1 97 ? -7.608 18.022 -10.792 1.00 47.00 97 GLN A C 1
ATOM 769 O O . GLN A 1 97 ? -6.718 17.244 -11.130 1.00 47.00 97 GLN A O 1
ATOM 774 N N . ASP A 1 98 ? -8.900 17.739 -10.971 1.00 50.22 98 ASP A N 1
ATOM 775 C CA . ASP A 1 98 ? -9.396 16.428 -11.416 1.00 50.22 98 ASP A CA 1
ATOM 776 C C . ASP A 1 98 ? -9.102 16.098 -12.882 1.00 50.22 98 ASP A C 1
ATOM 778 O O . ASP A 1 98 ? -8.946 14.933 -13.249 1.00 50.22 98 ASP A O 1
ATOM 782 N N . ARG A 1 99 ? -8.953 17.117 -13.738 1.00 54.69 99 ARG A N 1
ATOM 783 C CA . ARG A 1 99 ? -8.506 16.936 -15.131 1.00 54.69 99 ARG A CA 1
ATOM 784 C C . ARG A 1 99 ? -7.050 16.470 -15.247 1.00 54.69 99 ARG A C 1
ATOM 786 O O . ARG A 1 99 ? -6.665 16.001 -16.311 1.00 54.69 99 ARG A O 1
ATOM 793 N N . ARG A 1 100 ? -6.241 16.613 -14.190 1.00 66.69 100 ARG A N 1
ATOM 794 C CA . ARG A 1 100 ? -4.821 16.210 -14.166 1.00 66.69 100 ARG A CA 1
ATOM 795 C C . ARG A 1 100 ? -4.582 14.897 -13.423 1.00 66.69 100 ARG A C 1
ATOM 797 O O . ARG A 1 100 ? -3.431 14.507 -13.255 1.00 66.69 100 ARG A O 1
ATOM 804 N N . ARG A 1 101 ? -5.627 14.233 -12.932 1.00 78.88 101 ARG A N 1
ATOM 805 C CA . ARG A 1 101 ? -5.483 12.938 -12.265 1.00 78.88 101 ARG A CA 1
ATOM 806 C C . ARG A 1 101 ? -5.637 11.813 -13.285 1.00 78.88 101 ARG A C 1
ATOM 808 O O . ARG A 1 101 ? -6.463 11.952 -14.188 1.00 78.88 101 ARG A O 1
ATOM 815 N N . PRO A 1 102 ? -4.862 10.723 -13.165 1.00 86.38 102 PRO A N 1
ATOM 816 C CA . PRO A 1 102 ? -5.033 9.586 -14.046 1.00 86.38 102 PRO A CA 1
ATOM 817 C C . PRO A 1 102 ? -6.421 8.962 -13.914 1.00 86.38 102 PRO A C 1
ATOM 819 O O . PRO A 1 102 ? -6.966 8.916 -12.808 1.00 86.38 102 PRO A O 1
ATOM 822 N N . LYS A 1 103 ? -6.983 8.489 -15.027 1.00 89.50 103 LYS A N 1
ATOM 823 C CA . LYS A 1 103 ? -8.335 7.935 -15.086 1.00 89.50 103 LYS A CA 1
ATOM 824 C C . LYS A 1 103 ? -8.398 6.583 -15.775 1.00 89.50 103 LYS A C 1
ATOM 826 O O . LYS A 1 103 ? -7.660 6.332 -16.718 1.00 89.50 103 LYS A O 1
ATOM 831 N N . VAL A 1 104 ? -9.337 5.752 -15.349 1.00 90.50 104 VAL A N 1
ATOM 832 C CA . VAL A 1 104 ? -9.732 4.511 -16.020 1.00 90.50 104 VAL A CA 1
ATOM 833 C C . VAL A 1 104 ? -11.254 4.433 -15.992 1.00 90.50 104 VAL A C 1
ATOM 835 O O . VAL A 1 104 ? -11.871 4.822 -15.005 1.00 90.50 104 VAL A O 1
ATOM 838 N N . ASN A 1 105 ? -11.882 4.047 -17.104 1.00 88.25 105 ASN A N 1
ATOM 839 C CA . ASN A 1 105 ? -13.347 3.986 -17.231 1.00 88.25 105 ASN A CA 1
ATOM 840 C C . ASN A 1 105 ? -14.086 5.290 -16.844 1.00 88.25 105 ASN A C 1
ATOM 842 O O . ASN A 1 105 ? -15.239 5.270 -16.429 1.00 88.25 105 ASN A O 1
ATOM 846 N N . GLY A 1 106 ? -13.425 6.446 -16.989 1.00 84.62 106 GLY A N 1
ATOM 847 C CA . GLY A 1 106 ? -13.971 7.762 -16.629 1.00 84.62 106 GLY A CA 1
ATOM 848 C C . GLY A 1 106 ? -13.787 8.168 -15.161 1.00 84.62 106 GLY A C 1
ATOM 849 O O . GLY A 1 106 ? -13.977 9.345 -14.839 1.00 84.62 106 GLY A O 1
ATOM 850 N N . GLU A 1 107 ? -13.339 7.257 -14.299 1.00 86.00 107 GLU A N 1
ATOM 851 C CA . GLU A 1 107 ? -13.092 7.487 -12.874 1.00 86.00 107 GLU A CA 1
ATOM 852 C C . GLU A 1 107 ? -11.611 7.718 -12.576 1.00 86.00 107 GLU A C 1
ATOM 854 O O . GLU A 1 107 ? -10.741 7.329 -13.350 1.00 86.00 107 GLU A O 1
ATOM 859 N N . ILE A 1 108 ? -11.308 8.369 -11.451 1.00 89.12 108 ILE A N 1
ATOM 860 C CA . ILE A 1 108 ? -9.927 8.575 -10.998 1.00 89.12 108 ILE A CA 1
ATOM 861 C C . ILE A 1 108 ? -9.335 7.237 -10.555 1.00 89.12 108 ILE A C 1
ATOM 863 O O . ILE A 1 108 ? -9.928 6.531 -9.738 1.00 89.12 108 ILE A O 1
ATOM 867 N N . ILE A 1 109 ? -8.128 6.928 -11.034 1.00 92.06 109 ILE A N 1
ATOM 868 C CA . ILE A 1 109 ? -7.377 5.772 -10.545 1.00 92.06 109 ILE A CA 1
ATOM 869 C C . ILE A 1 109 ? -6.951 6.056 -9.100 1.00 92.06 109 ILE A C 1
ATOM 871 O O . ILE A 1 109 ? -6.220 7.015 -8.827 1.00 92.06 109 ILE A O 1
ATOM 875 N N . ARG A 1 110 ? -7.421 5.210 -8.180 1.00 92.12 110 ARG A N 1
ATOM 876 C CA . ARG A 1 110 ? -7.154 5.312 -6.738 1.00 92.12 110 ARG A CA 1
ATOM 877 C C . ARG A 1 110 ? -5.705 4.956 -6.404 1.00 92.12 110 ARG A C 1
ATOM 879 O O . ARG A 1 110 ? -4.934 4.521 -7.257 1.00 92.12 110 ARG A O 1
ATOM 886 N N . GLY A 1 111 ? -5.323 5.175 -5.150 1.00 93.44 111 GLY A N 1
ATOM 887 C CA . GLY A 1 111 ? -3.959 4.943 -4.689 1.00 93.44 111 GLY A CA 1
A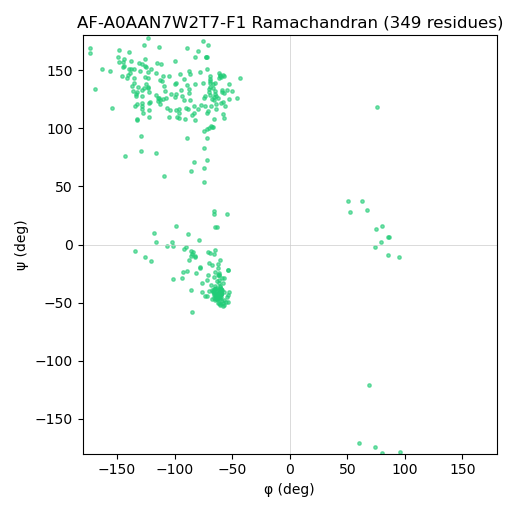TOM 888 C C . GLY A 1 111 ? -2.992 6.071 -5.054 1.00 93.44 111 GLY A C 1
ATOM 889 O O . GLY A 1 111 ? -3.369 7.071 -5.674 1.00 93.44 111 GLY A O 1
ATOM 890 N N . VAL A 1 112 ? -1.731 5.913 -4.664 1.00 94.50 112 VAL A N 1
ATOM 891 C CA . VAL A 1 112 ? -0.610 6.829 -4.923 1.00 94.50 112 VAL A CA 1
ATOM 892 C C . VAL A 1 112 ? 0.573 6.022 -5.444 1.00 94.50 112 VAL A C 1
ATOM 894 O O . VAL A 1 112 ? 0.848 4.954 -4.926 1.00 94.50 112 VAL A O 1
ATOM 897 N N . THR A 1 113 ? 1.246 6.509 -6.486 1.00 94.88 113 THR A N 1
ATOM 898 C CA . THR A 1 113 ? 2.430 5.853 -7.063 1.00 94.88 113 THR A CA 1
ATOM 899 C C . THR A 1 113 ? 3.684 6.348 -6.363 1.00 94.88 113 THR A C 1
ATOM 901 O O . THR A 1 113 ? 3.821 7.558 -6.181 1.00 94.88 113 THR A O 1
ATOM 904 N N . VAL A 1 114 ? 4.598 5.433 -6.057 1.00 94.81 114 VAL A N 1
ATOM 905 C CA . VAL A 1 114 ? 5.910 5.704 -5.467 1.00 94.81 114 VAL A CA 1
ATOM 906 C C . VAL A 1 114 ? 6.950 4.976 -6.320 1.00 94.81 114 VAL A C 1
ATOM 908 O O . VAL A 1 114 ? 7.185 3.794 -6.146 1.00 94.81 114 VAL A O 1
ATOM 911 N N . GLY A 1 115 ? 7.535 5.655 -7.309 1.00 94.75 115 GLY A N 1
ATOM 912 C CA . GLY A 1 115 ? 8.441 4.979 -8.244 1.00 94.75 115 GLY A CA 1
ATOM 913 C C . GLY A 1 115 ? 7.670 4.009 -9.134 1.00 94.75 115 GLY A C 1
ATOM 914 O O . GLY A 1 115 ? 6.774 4.468 -9.852 1.00 94.75 115 GLY A O 1
ATOM 915 N N . ASP A 1 116 ? 8.022 2.726 -9.094 1.00 95.44 116 ASP A N 1
ATOM 916 C CA . ASP A 1 116 ? 7.283 1.614 -9.700 1.00 95.44 116 ASP A CA 1
ATOM 917 C C . ASP A 1 116 ? 6.200 1.026 -8.760 1.00 95.44 116 ASP A C 1
ATOM 919 O O . ASP A 1 116 ? 5.282 0.347 -9.234 1.00 95.44 116 ASP A O 1
ATOM 923 N N . ASP A 1 117 ? 6.227 1.371 -7.470 1.00 96.88 117 ASP A N 1
ATOM 924 C CA . ASP A 1 117 ? 5.259 0.927 -6.462 1.00 96.88 117 ASP A CA 1
ATOM 925 C C . ASP A 1 117 ? 3.943 1.708 -6.510 1.00 96.88 117 ASP A C 1
ATOM 927 O O . ASP A 1 117 ? 3.827 2.806 -7.073 1.00 96.88 117 ASP A O 1
ATOM 931 N N . ALA A 1 118 ? 2.932 1.184 -5.820 1.00 97.00 118 ALA A N 1
ATOM 932 C CA . ALA A 1 118 ? 1.745 1.939 -5.459 1.00 97.00 118 ALA A CA 1
ATOM 933 C C . ALA A 1 118 ? 1.267 1.626 -4.034 1.00 97.00 118 ALA A C 1
ATOM 935 O O . ALA A 1 118 ? 1.410 0.509 -3.551 1.00 97.00 118 ALA A O 1
ATOM 936 N N . VAL A 1 119 ? 0.632 2.602 -3.385 1.00 97.88 119 VAL A N 1
ATOM 937 C CA . VAL A 1 119 ? -0.005 2.451 -2.068 1.00 97.88 119 VAL A CA 1
ATOM 938 C C . VAL A 1 119 ? -1.479 2.835 -2.106 1.00 97.88 119 VAL A C 1
ATOM 940 O O . VAL A 1 119 ? -1.882 3.716 -2.871 1.00 97.88 119 VAL A O 1
ATOM 943 N N . LEU A 1 120 ? -2.286 2.188 -1.267 1.00 96.62 120 LEU A N 1
ATOM 944 C CA . LEU A 1 120 ? -3.710 2.456 -1.072 1.00 96.62 120 LEU A CA 1
ATOM 945 C C . LEU A 1 120 ? -3.999 2.635 0.417 1.00 96.62 120 LEU A C 1
ATOM 947 O O . LEU A 1 120 ? -3.593 1.813 1.236 1.00 96.62 120 LEU A O 1
ATOM 951 N N . VAL A 1 121 ? -4.752 3.685 0.739 1.00 95.06 121 VAL A N 1
ATOM 952 C CA . VAL A 1 121 ? -5.259 3.953 2.088 1.00 95.06 121 VAL A CA 1
ATOM 953 C C . VAL A 1 121 ? -6.761 4.182 2.012 1.00 95.06 121 VAL A C 1
ATOM 955 O O . VAL A 1 121 ? -7.202 5.085 1.291 1.00 95.06 121 VAL A O 1
ATOM 958 N N . SER A 1 122 ? -7.511 3.361 2.747 1.00 91.81 122 SER A N 1
ATOM 959 C CA . SER A 1 122 ? -8.950 3.479 2.995 1.00 91.81 122 SER A CA 1
ATOM 960 C C . SER A 1 122 ? -9.295 2.921 4.383 1.00 91.81 122 SER A C 1
ATOM 962 O O . SER A 1 122 ? -8.481 2.223 4.987 1.00 91.81 122 SER A O 1
ATOM 964 N N . ASP A 1 123 ? -10.512 3.184 4.862 1.00 91.12 123 ASP A N 1
ATOM 965 C CA . ASP A 1 123 ? -10.983 2.786 6.194 1.00 91.12 123 ASP A CA 1
ATOM 966 C C . ASP A 1 123 ? -10.911 1.280 6.477 1.00 91.12 123 ASP A C 1
ATOM 968 O O . ASP A 1 123 ? -10.817 0.883 7.632 1.00 91.12 123 ASP A O 1
ATOM 972 N N . ASN A 1 124 ? -11.023 0.421 5.465 1.00 93.06 124 ASN A N 1
ATOM 973 C CA . ASN A 1 124 ? -11.079 -1.029 5.680 1.00 93.06 124 ASN A CA 1
ATOM 974 C C . ASN A 1 124 ? -10.176 -1.824 4.743 1.00 93.06 124 ASN A C 1
ATOM 976 O O . ASN A 1 124 ? -10.041 -3.025 4.934 1.00 93.06 124 ASN A O 1
ATOM 980 N N . LEU A 1 125 ? -9.531 -1.182 3.772 1.00 94.44 125 LEU A N 1
ATOM 981 C CA . LEU A 1 125 ? -8.558 -1.816 2.892 1.00 94.44 125 LEU A CA 1
ATOM 982 C C . LEU A 1 125 ? -7.325 -0.924 2.758 1.00 94.44 125 LEU A C 1
ATOM 984 O O . LEU A 1 125 ? -7.400 0.195 2.242 1.00 94.44 125 LEU A O 1
ATOM 988 N N . ILE A 1 126 ? -6.179 -1.441 3.175 1.00 96.94 126 ILE A N 1
ATOM 989 C CA . ILE A 1 126 ? -4.878 -0.829 2.908 1.00 96.94 126 ILE A CA 1
ATOM 990 C C . ILE A 1 126 ? -4.050 -1.751 2.021 1.00 96.94 126 ILE A C 1
ATOM 992 O O . ILE A 1 126 ? -4.278 -2.962 1.977 1.00 96.94 126 ILE A O 1
ATOM 996 N N . GLY A 1 127 ? -3.087 -1.183 1.303 1.00 97.12 127 GLY A N 1
ATOM 997 C CA . GLY A 1 127 ? -2.236 -1.980 0.436 1.00 97.12 127 GLY A CA 1
ATOM 998 C C . GLY A 1 127 ? -0.959 -1.287 0.009 1.00 97.12 127 GLY A C 1
ATOM 999 O O . GLY A 1 127 ? -0.924 -0.063 -0.128 1.00 97.12 127 GLY A O 1
ATOM 1000 N N . ALA A 1 128 ? 0.062 -2.097 -0.239 1.00 97.69 128 ALA A N 1
ATOM 1001 C CA . ALA A 1 128 ? 1.322 -1.706 -0.844 1.00 97.69 128 ALA A CA 1
ATOM 1002 C C . ALA A 1 128 ? 1.657 -2.718 -1.948 1.00 97.69 128 ALA A C 1
ATOM 1004 O O . ALA A 1 128 ? 1.733 -3.922 -1.710 1.00 97.69 128 ALA A O 1
ATOM 1005 N N . ASN A 1 129 ? 1.801 -2.225 -3.168 1.00 97.12 129 ASN A N 1
ATOM 1006 C CA . ASN A 1 129 ? 2.096 -3.015 -4.350 1.00 97.12 129 ASN A CA 1
ATOM 1007 C C . ASN A 1 129 ? 3.493 -2.646 -4.839 1.00 97.12 129 ASN A C 1
ATOM 1009 O O . ASN A 1 129 ? 3.718 -1.485 -5.169 1.00 97.12 129 ASN A O 1
ATOM 1013 N N . ASP A 1 130 ? 4.385 -3.628 -4.901 1.00 95.69 130 ASP A N 1
ATOM 1014 C CA . ASP A 1 130 ? 5.751 -3.500 -5.411 1.00 95.69 130 ASP A CA 1
ATOM 1015 C C . ASP A 1 130 ? 5.750 -3.755 -6.922 1.00 95.69 130 ASP A C 1
ATOM 1017 O O . ASP A 1 130 ? 5.341 -4.825 -7.386 1.00 95.69 130 ASP A O 1
ATOM 1021 N N . GLY A 1 131 ? 6.103 -2.746 -7.712 1.00 94.25 131 GLY A N 1
ATOM 1022 C CA . GLY A 1 131 ? 6.094 -2.854 -9.168 1.00 94.25 131 GLY A CA 1
ATOM 1023 C C . GLY A 1 131 ? 7.405 -3.396 -9.718 1.00 94.25 131 GLY A C 1
ATOM 1024 O O . GLY A 1 131 ? 8.469 -2.834 -9.491 1.00 94.25 131 GLY A O 1
ATOM 1025 N N . VAL A 1 132 ? 7.344 -4.407 -10.591 1.00 92.69 132 VAL A N 1
ATOM 1026 C CA . VAL A 1 132 ? 8.569 -5.001 -11.149 1.00 92.69 132 VAL A CA 1
ATOM 1027 C C . VAL A 1 132 ? 9.281 -4.019 -12.092 1.00 92.69 132 VAL A C 1
ATOM 1029 O O . VAL A 1 132 ? 8.932 -3.868 -13.270 1.00 92.69 132 VAL A O 1
ATOM 1032 N N . GLY A 1 133 ? 10.348 -3.386 -11.600 1.00 88.94 133 GLY A N 1
ATOM 1033 C CA . GLY A 1 133 ? 11.061 -2.315 -12.304 1.00 88.94 133 GLY A CA 1
ATOM 1034 C C . GLY A 1 133 ? 11.709 -2.710 -13.640 1.00 88.94 133 GLY A C 1
ATOM 1035 O O . GLY A 1 133 ? 12.000 -1.834 -14.466 1.00 88.94 133 GLY A O 1
ATOM 1036 N N . ALA A 1 134 ? 11.889 -4.011 -13.909 1.00 89.88 134 ALA A N 1
ATOM 1037 C CA . ALA A 1 134 ? 12.390 -4.530 -15.187 1.00 89.88 134 ALA A CA 1
ATOM 1038 C C . ALA A 1 134 ? 11.476 -4.172 -16.376 1.00 89.88 134 ALA A C 1
ATOM 1040 O O . ALA A 1 134 ? 11.954 -4.020 -17.505 1.00 89.88 134 ALA A O 1
ATOM 1041 N N . TRP A 1 135 ? 10.177 -3.948 -16.138 1.00 90.69 135 TRP A N 1
ATOM 1042 C CA . TRP A 1 135 ? 9.250 -3.489 -17.177 1.00 90.69 135 TRP A CA 1
ATOM 1043 C C . TRP A 1 135 ? 9.625 -2.123 -17.752 1.00 90.69 135 TRP A C 1
ATOM 1045 O O . TRP A 1 135 ? 9.319 -1.858 -18.912 1.00 90.69 135 TRP A O 1
ATOM 1055 N N . ALA A 1 136 ? 10.357 -1.280 -17.019 1.00 87.81 136 ALA A N 1
ATOM 1056 C CA . ALA A 1 136 ? 10.801 0.018 -17.527 1.00 87.81 136 ALA A CA 1
ATOM 1057 C C . ALA A 1 136 ? 11.728 -0.084 -18.755 1.00 87.81 136 ALA A C 1
ATOM 1059 O O . ALA A 1 136 ? 11.848 0.882 -19.504 1.00 87.81 136 ALA A O 1
ATOM 1060 N N . GLN A 1 137 ? 12.364 -1.240 -18.982 1.00 89.62 137 GLN A N 1
ATOM 1061 C CA . GLN A 1 137 ? 13.211 -1.485 -20.155 1.00 89.62 137 GLN A CA 1
ATOM 1062 C C . GLN A 1 137 ? 12.409 -1.884 -21.404 1.00 89.62 137 GLN A C 1
ATOM 1064 O O . GLN A 1 137 ? 12.963 -1.950 -22.500 1.00 89.62 137 GLN A O 1
ATOM 1069 N N . ARG A 1 138 ? 11.108 -2.165 -21.260 1.00 90.38 138 ARG A N 1
ATOM 1070 C CA . ARG A 1 138 ? 10.229 -2.551 -22.367 1.00 90.38 138 ARG A CA 1
ATOM 1071 C C . ARG A 1 138 ? 9.427 -1.344 -22.844 1.00 90.38 138 ARG A C 1
ATOM 1073 O O . ARG A 1 138 ? 8.908 -0.564 -22.044 1.00 90.38 138 ARG A O 1
ATOM 1080 N N . GLU A 1 139 ? 9.275 -1.218 -24.161 1.00 89.75 139 GLU A N 1
ATOM 1081 C CA . GLU A 1 139 ? 8.557 -0.102 -24.792 1.00 89.75 139 GLU A CA 1
ATOM 1082 C C . GLU A 1 139 ? 7.145 0.066 -24.209 1.00 89.75 139 GLU A C 1
ATOM 1084 O O . GLU A 1 139 ? 6.800 1.144 -23.723 1.00 89.75 139 GLU A O 1
ATOM 1089 N N . LYS A 1 140 ? 6.393 -1.039 -24.143 1.00 91.94 140 LYS A N 1
ATOM 1090 C CA . LYS A 1 140 ? 5.041 -1.125 -23.572 1.00 91.94 140 LYS A CA 1
ATOM 1091 C C . LYS A 1 140 ? 5.006 -1.422 -22.066 1.00 91.94 140 LYS A C 1
ATOM 1093 O O . LYS A 1 140 ? 3.949 -1.734 -21.533 1.00 91.94 140 LYS A O 1
ATOM 1098 N N . GLY A 1 141 ? 6.136 -1.392 -21.362 1.00 92.88 141 GLY A N 1
ATOM 1099 C CA . GLY A 1 141 ? 6.184 -1.754 -19.944 1.00 92.88 141 GLY A CA 1
ATOM 1100 C C . GLY A 1 141 ? 5.869 -0.586 -19.001 1.00 92.88 141 GLY A C 1
ATOM 1101 O O . GLY A 1 141 ? 6.540 0.445 -19.035 1.00 92.88 141 GLY A O 1
ATOM 1102 N N . CYS A 1 142 ? 4.878 -0.737 -18.125 1.00 94.00 142 CYS A N 1
ATOM 1103 C CA . CYS A 1 142 ? 4.487 0.271 -17.141 1.00 94.00 142 CYS A CA 1
ATOM 1104 C C . CYS A 1 142 ? 4.073 -0.381 -15.809 1.00 94.00 142 CYS A C 1
ATOM 1106 O O . CYS A 1 142 ? 2.890 -0.464 -15.481 1.00 94.00 142 CYS A O 1
ATOM 1108 N N . ALA A 1 143 ? 5.065 -0.822 -15.026 1.00 94.44 143 ALA A N 1
ATOM 1109 C CA . ALA A 1 143 ? 4.848 -1.348 -13.676 1.00 94.44 143 ALA A CA 1
ATOM 1110 C C . ALA A 1 143 ? 4.077 -0.380 -12.750 1.00 94.44 143 ALA A C 1
ATOM 1112 O O . ALA A 1 143 ? 3.084 -0.822 -12.180 1.00 94.44 143 ALA A O 1
ATOM 1113 N N . PRO A 1 144 ? 4.383 0.935 -12.687 1.00 95.12 144 PRO A N 1
ATOM 1114 C CA . PRO A 1 144 ? 3.650 1.827 -11.790 1.00 95.12 144 PRO A CA 1
ATOM 1115 C C . PRO A 1 144 ? 2.155 1.959 -12.116 1.00 95.12 144 PRO A C 1
ATOM 1117 O O . PRO A 1 144 ? 1.336 2.154 -11.216 1.00 95.12 144 PRO A O 1
ATOM 1120 N N . LEU A 1 145 ? 1.776 1.850 -13.397 1.00 95.12 145 LEU A N 1
ATOM 1121 C CA . LEU A 1 145 ? 0.368 1.816 -13.801 1.00 95.12 145 LEU A CA 1
ATOM 1122 C C . LEU A 1 145 ? -0.282 0.488 -13.401 1.00 95.12 145 LEU A C 1
ATOM 1124 O O . LEU A 1 145 ? -1.381 0.501 -12.854 1.00 95.12 145 LEU A O 1
ATOM 1128 N N . TRP A 1 146 ? 0.402 -0.634 -13.636 1.00 95.25 146 TRP A N 1
ATOM 1129 C CA . TRP A 1 146 ? -0.073 -1.960 -13.241 1.00 95.25 146 TRP A CA 1
ATOM 1130 C C . TRP A 1 146 ? -0.328 -2.038 -11.731 1.00 95.25 146 TRP A C 1
ATOM 1132 O O . TRP A 1 146 ? -1.442 -2.348 -11.309 1.00 95.25 146 TRP A O 1
ATOM 1142 N N . SER A 1 147 ? 0.667 -1.668 -10.917 1.00 95.88 147 SER A N 1
ATOM 1143 C CA . SER A 1 147 ? 0.581 -1.639 -9.453 1.00 95.88 147 SER A CA 1
ATOM 1144 C C . SER A 1 147 ? -0.618 -0.818 -8.977 1.00 95.88 147 SER A C 1
ATOM 1146 O O . SER A 1 147 ? -1.375 -1.259 -8.109 1.00 95.88 147 SER A O 1
ATOM 1148 N N . ARG A 1 148 ? -0.840 0.354 -9.589 1.00 95.38 148 ARG A N 1
ATOM 1149 C CA . ARG A 1 148 ? -1.913 1.279 -9.207 1.00 95.38 148 ARG A CA 1
ATOM 1150 C C . ARG A 1 148 ? -3.303 0.843 -9.678 1.00 95.38 148 ARG A C 1
ATOM 1152 O O . ARG A 1 148 ? -4.269 1.080 -8.958 1.00 95.38 148 ARG A O 1
ATOM 1159 N N . LEU A 1 149 ? -3.419 0.184 -10.833 1.00 96.06 149 LEU A N 1
ATOM 1160 C CA . LEU A 1 149 ? -4.690 -0.376 -11.313 1.00 96.06 149 LEU A CA 1
ATOM 1161 C C . LEU A 1 149 ? -5.147 -1.571 -10.474 1.00 96.06 149 LEU A C 1
ATOM 1163 O O . LEU A 1 149 ? -6.329 -1.637 -10.142 1.00 96.06 149 LEU A O 1
ATOM 1167 N N . ILE A 1 150 ? -4.227 -2.449 -10.059 1.00 96.25 150 ILE A N 1
ATOM 1168 C CA . ILE A 1 150 ? -4.562 -3.560 -9.156 1.00 96.25 150 ILE A CA 1
ATOM 1169 C C . ILE A 1 150 ? -5.157 -3.017 -7.851 1.00 96.25 150 ILE A C 1
ATOM 1171 O O . ILE A 1 150 ? -6.257 -3.414 -7.472 1.00 96.25 150 ILE A O 1
ATOM 1175 N N . LEU A 1 151 ? -4.500 -2.045 -7.204 1.00 96.56 151 LEU A N 1
ATOM 1176 C CA . LEU A 1 151 ? -5.043 -1.408 -5.995 1.00 96.56 151 LEU A CA 1
ATOM 1177 C C . LEU A 1 151 ? -6.396 -0.738 -6.245 1.00 96.56 151 LEU A C 1
ATOM 1179 O O . LEU A 1 151 ? -7.307 -0.857 -5.428 1.00 96.56 151 LEU A O 1
ATOM 1183 N N . HIS A 1 152 ? -6.535 -0.037 -7.371 1.00 95.62 152 HIS A N 1
ATOM 1184 C CA . HIS A 1 152 ? -7.770 0.647 -7.731 1.00 95.62 152 HIS A CA 1
ATOM 1185 C C . HIS A 1 152 ? -8.949 -0.318 -7.869 1.00 95.62 152 HIS A C 1
ATOM 1187 O O . HIS A 1 152 ? -9.983 -0.098 -7.239 1.00 95.62 152 HIS A O 1
ATOM 1193 N N . PHE A 1 153 ? -8.803 -1.386 -8.651 1.00 95.81 153 PHE A N 1
ATOM 1194 C CA . PHE A 1 153 ? -9.891 -2.335 -8.856 1.00 95.81 153 PHE A CA 1
ATOM 1195 C C . PHE A 1 153 ? -10.156 -3.196 -7.615 1.00 95.81 153 PHE A C 1
ATOM 1197 O O . PHE A 1 153 ? -11.318 -3.506 -7.356 1.00 95.81 153 PHE A O 1
ATOM 1204 N N . CYS A 1 154 ? -9.139 -3.496 -6.795 1.00 95.12 154 CYS A N 1
ATOM 1205 C CA . CYS A 1 154 ? -9.348 -4.119 -5.483 1.00 95.12 154 CYS A CA 1
ATOM 1206 C C . CYS A 1 154 ? -10.205 -3.228 -4.577 1.00 95.12 154 CYS A C 1
ATOM 1208 O O . CYS A 1 154 ? -11.153 -3.711 -3.964 1.00 95.12 154 CYS A O 1
ATOM 1210 N N . ALA A 1 155 ? -9.912 -1.925 -4.523 1.00 93.81 155 ALA A N 1
ATOM 1211 C CA . ALA A 1 155 ? -10.690 -0.971 -3.735 1.00 93.81 155 ALA A CA 1
ATOM 1212 C C . ALA A 1 155 ? -12.148 -0.886 -4.210 1.00 93.81 155 ALA A C 1
ATOM 1214 O O . ALA A 1 155 ? -13.065 -0.887 -3.392 1.00 93.81 155 ALA A O 1
ATOM 1215 N N . LEU A 1 156 ? -12.376 -0.856 -5.529 1.00 92.50 156 LEU A N 1
ATOM 1216 C CA . LEU A 1 156 ? -13.726 -0.861 -6.098 1.00 92.50 156 LEU A CA 1
ATOM 1217 C C . LEU A 1 156 ? -14.487 -2.154 -5.782 1.00 92.50 156 LEU A C 1
ATOM 1219 O O . LEU A 1 156 ? -15.669 -2.095 -5.441 1.00 92.50 156 LEU A O 1
ATOM 1223 N N . ALA A 1 157 ? -13.827 -3.311 -5.881 1.00 92.44 157 ALA A N 1
ATOM 1224 C CA . ALA A 1 157 ? -14.429 -4.602 -5.562 1.00 92.44 157 ALA A CA 1
ATOM 1225 C C . ALA A 1 157 ? -14.801 -4.697 -4.073 1.00 92.44 157 ALA A C 1
ATOM 1227 O O . ALA A 1 157 ? -15.939 -5.041 -3.753 1.00 92.44 157 ALA A O 1
ATOM 1228 N N . ALA A 1 158 ? -13.887 -4.303 -3.181 1.00 91.06 158 ALA A N 1
ATOM 1229 C CA . ALA A 1 158 ? -14.121 -4.302 -1.741 1.00 91.06 158 ALA A CA 1
ATOM 1230 C C . ALA A 1 158 ? -15.257 -3.351 -1.338 1.00 91.06 158 ALA A C 1
ATOM 1232 O O . ALA A 1 158 ? -16.138 -3.735 -0.574 1.00 91.06 158 ALA A O 1
ATOM 1233 N N . GLU A 1 159 ? -15.301 -2.133 -1.882 1.00 89.38 159 GLU A N 1
ATOM 1234 C CA . GLU A 1 159 ? -16.385 -1.187 -1.589 1.00 89.38 159 GLU A CA 1
ATOM 1235 C C . GLU A 1 159 ? -17.741 -1.663 -2.105 1.00 89.38 159 GLU A C 1
ATOM 1237 O O . GLU A 1 159 ? -18.749 -1.508 -1.412 1.00 89.38 159 GLU A O 1
ATOM 1242 N N . LYS A 1 160 ? -17.778 -2.255 -3.305 1.00 88.81 160 LYS A N 1
ATOM 1243 C CA . LYS A 1 160 ? -19.003 -2.816 -3.886 1.00 88.81 160 LYS A CA 1
ATOM 1244 C C . LYS A 1 160 ? -19.583 -3.932 -3.016 1.00 88.81 160 LYS A C 1
ATOM 1246 O O . LYS A 1 160 ? -20.803 -4.034 -2.918 1.00 88.81 160 LYS A O 1
ATOM 1251 N N . ASP A 1 161 ? -18.722 -4.731 -2.393 1.00 87.06 161 ASP A N 1
ATOM 1252 C CA . ASP A 1 161 ? -19.105 -5.807 -1.474 1.00 87.06 161 ASP A CA 1
ATOM 1253 C C . ASP A 1 161 ? -19.316 -5.325 -0.024 1.00 87.06 161 ASP A C 1
ATOM 1255 O O . ASP A 1 161 ? -19.726 -6.084 0.848 1.00 87.06 161 ASP A O 1
ATOM 1259 N N . GLY A 1 162 ? -19.038 -4.052 0.278 1.00 86.62 162 GLY A N 1
ATOM 1260 C CA . GLY A 1 162 ? -19.097 -3.542 1.649 1.00 86.62 162 GLY A CA 1
ATOM 1261 C C . GLY A 1 162 ? -18.022 -4.140 2.565 1.00 86.62 162 GLY A C 1
ATOM 1262 O O . GLY A 1 162 ? -18.236 -4.228 3.772 1.00 86.62 162 GLY A O 1
ATOM 1263 N N . HIS A 1 163 ? -16.870 -4.517 2.002 1.00 87.00 163 HIS A N 1
ATOM 1264 C CA . HIS A 1 163 ? -15.708 -5.084 2.694 1.00 87.00 163 HIS A CA 1
ATOM 1265 C C . HIS A 1 163 ? -15.992 -6.440 3.370 1.00 87.00 163 HIS A C 1
ATOM 1267 O O . HIS A 1 163 ? -15.484 -6.719 4.458 1.00 87.00 163 HIS A O 1
ATOM 1273 N N . GLY A 1 164 ? -16.801 -7.289 2.724 1.00 77.31 164 GLY A N 1
ATOM 1274 C CA . GLY A 1 164 ? -17.184 -8.619 3.208 1.00 77.31 164 GLY A CA 1
ATOM 1275 C C . GLY A 1 164 ? -18.512 -8.672 3.975 1.00 77.31 164 GLY A C 1
ATOM 1276 O O . GLY A 1 164 ? -19.006 -9.767 4.224 1.00 77.31 164 GLY A O 1
ATOM 1277 N N . GLY A 1 165 ? -19.106 -7.527 4.342 1.00 70.19 165 GLY A N 1
ATOM 1278 C CA . GLY A 1 165 ? -20.436 -7.454 4.975 1.00 70.19 165 GLY A CA 1
ATOM 1279 C C . GLY A 1 165 ? -20.588 -8.184 6.326 1.00 70.19 165 GLY A C 1
ATOM 1280 O O . GLY A 1 165 ? -19.614 -8.619 6.928 1.00 70.19 165 GLY A O 1
ATOM 1281 N N . GLU A 1 166 ? -21.828 -8.298 6.829 1.00 61.91 166 GLU A N 1
ATOM 1282 C CA . GLU A 1 166 ? -22.155 -9.071 8.052 1.00 61.91 166 GLU A CA 1
ATOM 1283 C C . GLU A 1 166 ? -22.218 -10.592 7.815 1.00 61.91 166 GLU A C 1
ATOM 1285 O O . GLU A 1 166 ? -22.115 -11.355 8.774 1.00 61.91 166 GLU A O 1
ATOM 1290 N N . ASP A 1 167 ? -22.393 -11.017 6.559 1.00 56.97 167 ASP A N 1
ATOM 1291 C CA . ASP A 1 167 ? -22.697 -12.402 6.170 1.00 56.97 167 ASP A CA 1
ATOM 1292 C C . ASP A 1 167 ? -21.459 -13.193 5.708 1.00 56.97 167 ASP A C 1
ATOM 1294 O O . ASP A 1 167 ? -21.594 -14.241 5.073 1.00 56.97 167 ASP A O 1
ATOM 1298 N N . SER A 1 168 ? -20.245 -12.709 5.999 1.00 63.59 168 SER A N 1
ATOM 1299 C CA . SER A 1 168 ? -19.043 -13.491 5.716 1.00 63.59 168 SER A CA 1
ATOM 1300 C C . SER A 1 168 ? -19.007 -14.736 6.611 1.00 63.59 168 SER A C 1
ATOM 1302 O O . SER A 1 168 ? -19.295 -14.693 7.809 1.00 63.59 168 SER A O 1
ATOM 1304 N N . ASP A 1 169 ? -18.615 -15.866 6.032 1.00 64.94 169 ASP A N 1
ATOM 1305 C CA . ASP A 1 169 ? -18.277 -17.098 6.752 1.00 64.94 169 ASP A CA 1
ATOM 1306 C C . ASP A 1 169 ? -17.031 -16.946 7.645 1.00 64.94 169 ASP A C 1
ATOM 1308 O O . ASP A 1 169 ? -16.697 -17.844 8.417 1.00 64.94 169 ASP A O 1
ATOM 1312 N N . GLY A 1 170 ? -16.370 -15.784 7.593 1.00 66.62 170 GLY A N 1
ATOM 1313 C CA . GLY A 1 170 ? -15.183 -15.469 8.370 1.00 66.62 170 GLY A CA 1
ATOM 1314 C C . GLY A 1 170 ? -13.909 -16.143 7.863 1.00 66.62 170 GLY A C 1
ATOM 1315 O O . GLY A 1 170 ? -12.914 -16.122 8.596 1.00 66.62 170 GLY A O 1
ATOM 1316 N N . GLU A 1 171 ? -13.924 -16.706 6.651 1.00 71.50 171 GLU A N 1
ATOM 1317 C CA . GLU A 1 171 ? -12.775 -17.385 6.031 1.00 71.50 171 GLU A CA 1
ATOM 1318 C C . GLU A 1 171 ? -11.884 -16.424 5.223 1.00 71.50 171 GLU A C 1
ATOM 1320 O O . GLU A 1 171 ? -10.685 -16.648 5.092 1.00 71.50 171 GLU A O 1
ATOM 1325 N N . GLY A 1 172 ? -12.423 -15.282 4.777 1.00 71.38 172 GLY A N 1
ATOM 1326 C CA . GLY A 1 172 ? -11.640 -14.220 4.126 1.00 71.38 172 GLY A CA 1
ATOM 1327 C C . GLY A 1 172 ? -11.442 -14.384 2.621 1.00 71.38 172 GLY A C 1
ATOM 1328 O O . GLY A 1 172 ? -10.756 -13.565 2.002 1.00 71.38 172 GLY A O 1
ATOM 1329 N N . ASP A 1 173 ? -12.085 -15.384 2.013 1.00 81.50 173 ASP A N 1
ATOM 1330 C CA . ASP A 1 173 ? -12.056 -15.668 0.571 1.00 81.50 173 ASP A CA 1
ATOM 1331 C C . ASP A 1 173 ? -12.447 -14.458 -0.294 1.00 81.50 173 ASP A C 1
ATOM 1333 O O . ASP A 1 173 ? -12.076 -14.371 -1.470 1.00 81.50 173 ASP A O 1
ATOM 1337 N N . GLN A 1 174 ? -13.176 -13.488 0.273 1.00 87.44 174 GLN A N 1
ATOM 1338 C CA . GLN A 1 174 ? -13.539 -12.264 -0.436 1.00 87.44 174 GLN A CA 1
ATOM 1339 C C . GLN A 1 174 ? -12.300 -11.483 -0.885 1.00 87.44 174 GLN A C 1
ATOM 1341 O O . GLN A 1 174 ? -12.296 -10.961 -1.996 1.00 87.44 174 GLN A O 1
ATOM 1346 N N . LEU A 1 175 ? -11.231 -11.436 -0.079 1.00 90.19 175 LEU A N 1
ATOM 1347 C CA . LEU A 1 175 ? -10.024 -10.688 -0.437 1.00 90.19 175 LEU A CA 1
ATOM 1348 C C . LEU A 1 175 ? -9.334 -11.288 -1.668 1.00 90.19 175 LEU A C 1
ATOM 1350 O O . LEU A 1 175 ? -8.970 -10.556 -2.588 1.00 90.19 175 LEU A O 1
ATOM 1354 N N . VAL A 1 176 ? -9.227 -12.618 -1.728 1.00 90.94 176 VAL A N 1
ATOM 1355 C CA . VAL A 1 176 ? -8.677 -13.330 -2.893 1.00 90.94 176 VAL A CA 1
ATOM 1356 C C . VAL A 1 176 ? -9.546 -13.086 -4.128 1.00 90.94 176 VAL A C 1
ATOM 1358 O O . VAL A 1 176 ? -9.027 -12.791 -5.206 1.00 90.94 176 VAL A O 1
ATOM 1361 N N . ARG A 1 177 ? -10.876 -13.109 -3.973 1.00 91.25 177 ARG A N 1
ATOM 1362 C CA . ARG A 1 177 ? -11.808 -12.769 -5.058 1.00 91.25 177 ARG A CA 1
ATOM 1363 C C . ARG A 1 177 ? -11.643 -11.332 -5.550 1.00 91.25 177 ARG A C 1
ATOM 1365 O O . ARG A 1 177 ? -11.613 -11.124 -6.759 1.00 91.25 177 ARG A O 1
ATOM 1372 N N . TYR A 1 178 ? -11.496 -10.354 -4.652 1.00 93.62 178 TYR A N 1
ATOM 1373 C CA . TYR A 1 178 ? -11.249 -8.961 -5.039 1.00 93.62 178 TYR A CA 1
ATOM 1374 C C . TYR A 1 178 ? -9.966 -8.836 -5.853 1.00 93.62 178 TYR A C 1
ATOM 1376 O O . TYR A 1 178 ? -9.958 -8.142 -6.867 1.00 93.62 178 TYR A O 1
ATOM 1384 N N . MET A 1 179 ? -8.902 -9.538 -5.449 1.00 93.25 179 MET A N 1
ATOM 1385 C CA . MET A 1 179 ? -7.649 -9.567 -6.200 1.00 93.25 179 MET A CA 1
ATOM 1386 C C . MET A 1 179 ? -7.826 -10.207 -7.579 1.00 93.25 179 MET A C 1
ATOM 1388 O O . MET A 1 179 ? -7.332 -9.660 -8.563 1.00 93.25 179 MET A O 1
ATOM 1392 N N . GLY A 1 180 ? -8.561 -11.318 -7.674 1.00 92.19 180 GLY A N 1
ATOM 1393 C CA . GLY A 1 180 ? -8.884 -11.988 -8.938 1.00 92.19 180 GLY A CA 1
ATOM 1394 C C . GLY A 1 180 ? -9.642 -11.085 -9.913 1.00 92.19 180 GLY A C 1
ATOM 1395 O O . GLY A 1 180 ? -9.256 -10.923 -11.077 1.00 92.19 180 GLY A O 1
ATOM 1396 N N . ASP A 1 181 ? -10.685 -10.419 -9.420 1.00 93.25 181 ASP A N 1
ATOM 1397 C CA . ASP A 1 181 ? -11.473 -9.454 -10.189 1.00 93.25 181 ASP A CA 1
ATOM 1398 C C . ASP A 1 181 ? -10.641 -8.225 -10.582 1.00 93.25 181 ASP A C 1
ATOM 1400 O O . ASP A 1 181 ? -10.764 -7.724 -11.704 1.00 93.25 181 ASP A O 1
ATOM 1404 N N . ALA A 1 182 ? -9.762 -7.753 -9.696 1.00 94.94 182 ALA A N 1
ATOM 1405 C CA . ALA A 1 182 ? -8.855 -6.646 -9.971 1.00 94.94 182 ALA A CA 1
ATOM 1406 C C . ALA A 1 182 ? -7.807 -6.994 -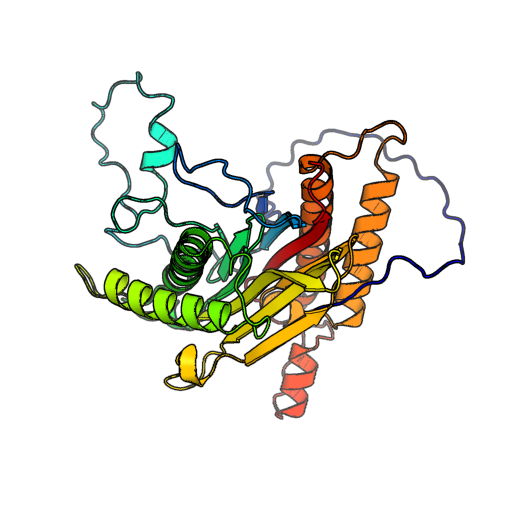11.027 1.00 94.94 182 ALA A C 1
ATOM 1408 O O . ALA A 1 182 ? -7.516 -6.178 -11.903 1.00 94.94 182 ALA A O 1
ATOM 1409 N N . TYR A 1 183 ? -7.272 -8.212 -10.992 1.00 93.44 183 TYR A N 1
ATOM 1410 C CA . TYR A 1 183 ? -6.330 -8.714 -11.984 1.00 93.44 183 TYR A CA 1
ATOM 1411 C C . TYR A 1 183 ? -6.974 -8.818 -13.374 1.00 93.44 183 TYR A C 1
ATOM 1413 O O . TYR A 1 183 ? -6.390 -8.360 -14.360 1.00 93.44 183 TYR A O 1
ATOM 1421 N N . LYS A 1 184 ? -8.204 -9.344 -13.467 1.00 93.69 184 LYS A N 1
ATOM 1422 C CA . LYS A 1 184 ? -8.963 -9.404 -14.732 1.00 93.69 184 LYS A CA 1
ATOM 1423 C C . LYS A 1 184 ? -9.237 -8.008 -15.294 1.00 93.69 184 LYS A C 1
ATOM 1425 O O . LYS A 1 184 ? -8.900 -7.755 -16.448 1.00 93.69 184 LYS A O 1
ATOM 1430 N N . GLN A 1 185 ? -9.758 -7.099 -14.469 1.00 94.81 185 GLN A N 1
ATOM 143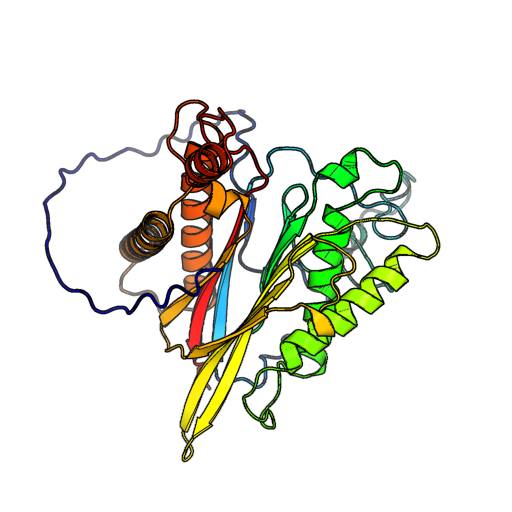1 C CA . GLN A 1 185 ? -10.051 -5.721 -14.879 1.00 94.81 185 GLN A CA 1
ATOM 1432 C C . GLN A 1 185 ? -8.789 -4.934 -15.247 1.00 94.81 185 GLN A C 1
ATOM 1434 O O . GLN A 1 185 ? -8.811 -4.144 -16.184 1.00 94.81 185 GLN A O 1
ATOM 1439 N N . THR A 1 186 ? -7.668 -5.172 -14.562 1.00 94.81 186 THR A N 1
ATOM 1440 C CA . THR A 1 186 ? -6.379 -4.554 -14.909 1.00 94.81 186 THR A CA 1
ATOM 1441 C C . THR A 1 186 ? -5.920 -4.996 -16.292 1.00 94.81 186 THR A C 1
ATOM 1443 O O . THR A 1 186 ? -5.538 -4.154 -17.100 1.00 94.81 186 THR A O 1
ATOM 1446 N N . LYS A 1 187 ? -6.002 -6.296 -16.602 1.00 92.75 187 LYS A N 1
ATOM 1447 C CA . LYS A 1 187 ? -5.660 -6.806 -17.938 1.00 92.75 187 LYS A CA 1
ATOM 1448 C C . LYS A 1 187 ? -6.555 -6.226 -19.029 1.00 92.75 187 LYS A C 1
ATOM 1450 O O . LYS A 1 187 ? -6.036 -5.836 -20.066 1.00 92.75 187 LYS A O 1
ATOM 1455 N N . GLU A 1 188 ? -7.861 -6.146 -18.785 1.00 93.50 188 GLU A N 1
ATOM 1456 C CA . GLU A 1 188 ? -8.820 -5.553 -19.725 1.00 93.50 188 GLU A CA 1
ATOM 1457 C C . GLU A 1 188 ? -8.557 -4.056 -19.940 1.00 93.50 188 GLU A C 1
ATOM 1459 O O . GLU A 1 188 ? -8.486 -3.585 -21.072 1.00 93.5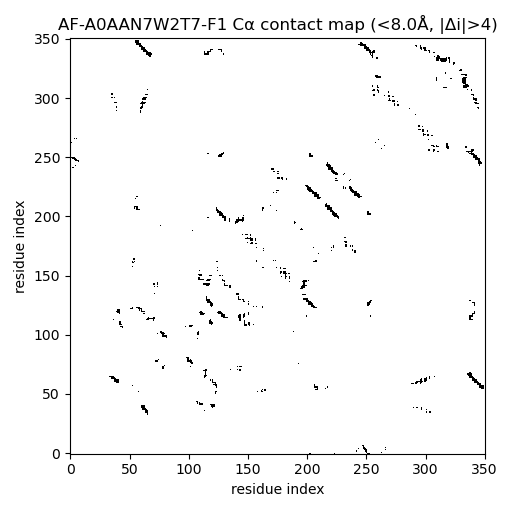0 188 GLU A O 1
ATOM 1464 N N . ALA A 1 189 ? -8.326 -3.301 -18.864 1.00 92.56 189 ALA A N 1
ATOM 1465 C CA . ALA A 1 189 ? -8.018 -1.878 -18.959 1.00 92.56 189 ALA A CA 1
ATOM 1466 C C . ALA A 1 189 ? -6.722 -1.618 -19.740 1.00 92.56 189 ALA A C 1
ATOM 1468 O O . ALA A 1 189 ? -6.598 -0.592 -20.403 1.00 92.56 189 ALA A O 1
ATOM 1469 N N . LEU A 1 190 ? -5.751 -2.529 -19.646 1.00 92.38 190 LEU A N 1
ATOM 1470 C CA . LEU A 1 190 ? -4.449 -2.405 -20.291 1.00 92.38 190 LEU A CA 1
ATOM 1471 C C . LEU A 1 190 ? -4.377 -3.046 -21.680 1.00 92.38 190 LEU A C 1
ATOM 1473 O O . LEU A 1 190 ? -3.329 -2.917 -22.306 1.00 92.38 190 LEU A O 1
ATOM 1477 N N . SER A 1 191 ? -5.422 -3.725 -22.170 1.00 90.12 191 SER A N 1
ATOM 1478 C CA . SER A 1 191 ? -5.416 -4.334 -23.508 1.00 90.12 191 SER A CA 1
ATOM 1479 C C . SER A 1 191 ? -5.838 -3.358 -24.606 1.00 90.12 191 SER A C 1
ATOM 1481 O O . SER A 1 191 ? -5.219 -3.342 -25.669 1.00 90.12 191 SER A O 1
ATOM 1483 N N . ASP A 1 192 ? -6.836 -2.513 -24.341 1.00 80.44 192 ASP A N 1
ATOM 1484 C CA . ASP A 1 192 ? -7.403 -1.569 -25.309 1.00 80.44 192 ASP A CA 1
ATOM 1485 C C . ASP A 1 192 ? -7.394 -0.124 -24.770 1.00 80.44 192 ASP A C 1
ATOM 1487 O O . ASP A 1 192 ? -7.626 0.096 -23.583 1.00 80.44 192 ASP A O 1
ATOM 1491 N N . PRO A 1 193 ? -7.173 0.913 -25.607 1.00 76.94 193 PRO A N 1
ATOM 1492 C CA . PRO A 1 193 ? -6.868 0.878 -27.042 1.00 76.94 193 PRO A CA 1
ATOM 1493 C C . PRO A 1 193 ? -5.385 0.616 -27.359 1.00 76.94 193 PRO A C 1
ATOM 1495 O O . PRO A 1 193 ? -5.032 0.419 -28.518 1.00 76.94 193 PRO A O 1
ATOM 1498 N N . ASN A 1 194 ? -4.510 0.671 -26.350 1.00 83.06 194 ASN A N 1
ATOM 1499 C CA . ASN A 1 194 ? -3.082 0.400 -26.472 1.00 83.06 194 ASN A CA 1
ATOM 1500 C C . ASN A 1 194 ? -2.687 -0.621 -25.415 1.00 83.06 194 ASN A C 1
ATOM 1502 O O . ASN A 1 194 ? -2.920 -0.389 -24.231 1.00 83.06 194 ASN A O 1
ATOM 1506 N N . GLU A 1 195 ? -2.021 -1.684 -25.850 1.00 91.44 195 GLU A N 1
ATOM 1507 C CA . GLU A 1 195 ? -1.507 -2.704 -24.947 1.00 91.44 195 GLU A CA 1
ATOM 1508 C C . GLU A 1 195 ? -0.371 -2.154 -24.070 1.00 91.44 195 GLU A C 1
ATOM 1510 O O . GLU A 1 195 ? 0.651 -1.680 -24.581 1.00 91.44 195 GLU A O 1
ATOM 1515 N N . TRP A 1 196 ? -0.528 -2.289 -22.755 1.00 93.31 196 TRP A N 1
ATOM 1516 C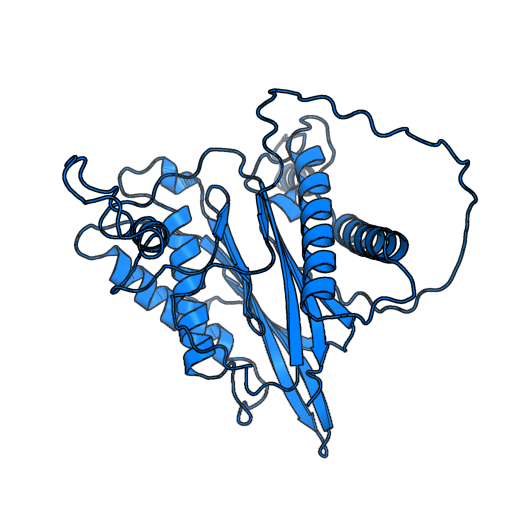 CA . TRP A 1 196 ? 0.488 -1.994 -21.749 1.00 93.31 196 TRP A CA 1
ATOM 1517 C C . TRP A 1 196 ? 0.720 -3.215 -20.863 1.00 93.31 196 TRP A C 1
ATOM 1519 O O . TRP A 1 196 ? -0.209 -3.902 -20.453 1.00 93.31 196 TRP A O 1
ATOM 1529 N N . LEU A 1 197 ? 1.982 -3.490 -20.556 1.00 91.94 197 LEU A N 1
ATOM 1530 C CA . LEU A 1 197 ? 2.401 -4.668 -19.809 1.00 91.94 197 LEU A CA 1
ATOM 1531 C C . LEU A 1 197 ? 3.022 -4.259 -18.478 1.00 91.94 197 LEU A C 1
ATOM 1533 O O . LEU A 1 197 ? 3.689 -3.231 -18.371 1.00 91.94 197 LEU A O 1
ATOM 1537 N N . GLY A 1 198 ? 2.846 -5.086 -17.464 1.00 91.75 198 GLY A N 1
ATOM 1538 C CA . GLY A 1 198 ? 3.413 -4.867 -16.146 1.00 91.75 198 GLY A CA 1
ATOM 1539 C C . GLY A 1 198 ? 3.154 -6.070 -15.262 1.00 91.75 198 GLY A C 1
ATOM 1540 O O . GLY A 1 198 ? 2.393 -6.964 -15.620 1.00 91.75 198 GLY A O 1
ATOM 1541 N N . THR A 1 199 ? 3.806 -6.084 -14.112 1.00 92.25 199 THR A N 1
ATOM 1542 C CA . THR A 1 199 ? 3.531 -7.018 -13.024 1.00 92.25 199 THR A CA 1
ATOM 1543 C C . THR A 1 199 ? 3.826 -6.314 -11.712 1.00 92.25 199 THR A C 1
ATOM 1545 O O . THR A 1 199 ? 4.600 -5.353 -11.674 1.00 92.25 199 THR A O 1
ATOM 1548 N N . THR A 1 200 ? 3.213 -6.803 -10.643 1.00 93.50 200 THR A N 1
ATOM 1549 C CA . THR A 1 200 ? 3.429 -6.300 -9.292 1.00 93.50 200 THR A CA 1
ATOM 1550 C C . THR A 1 200 ? 3.331 -7.443 -8.300 1.00 93.50 200 THR A C 1
ATOM 1552 O O . THR A 1 200 ? 2.520 -8.349 -8.499 1.00 93.50 200 THR A O 1
ATOM 1555 N N . THR A 1 201 ? 4.141 -7.383 -7.251 1.00 93.06 201 THR A N 1
ATOM 1556 C CA . THR A 1 201 ? 3.919 -8.151 -6.034 1.00 93.06 201 THR A CA 1
ATOM 1557 C C . THR A 1 201 ? 2.915 -7.373 -5.189 1.00 93.06 201 THR A C 1
ATOM 1559 O O . THR A 1 201 ? 3.165 -6.226 -4.822 1.00 93.06 201 THR A O 1
ATOM 1562 N N . SER A 1 202 ? 1.757 -7.962 -4.898 1.00 92.12 202 SER A N 1
ATOM 1563 C CA . SER A 1 202 ? 0.704 -7.281 -4.133 1.00 92.12 202 SER A CA 1
ATOM 1564 C C . SER A 1 202 ? 0.707 -7.689 -2.670 1.00 92.12 202 SER A C 1
ATOM 1566 O O . SER A 1 202 ? 0.820 -8.874 -2.366 1.00 92.12 202 SER A O 1
ATOM 1568 N N . SER A 1 203 ? 0.522 -6.709 -1.784 1.00 93.81 203 SER A N 1
ATOM 15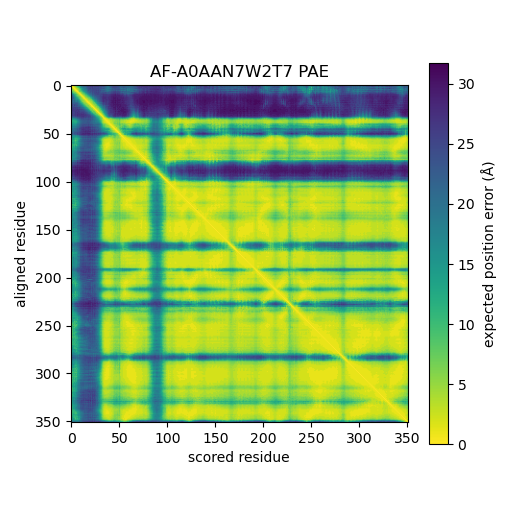69 C CA . SER A 1 203 ? 0.401 -6.879 -0.335 1.00 93.81 203 SER A CA 1
ATOM 1570 C C . SER A 1 203 ? -0.807 -6.078 0.155 1.00 93.81 203 SER A C 1
ATOM 1572 O O . SER A 1 203 ? -0.790 -4.846 0.143 1.00 93.81 203 SER A O 1
ATOM 1574 N N . LEU A 1 204 ? -1.889 -6.767 0.525 1.00 95.56 204 LEU A N 1
ATOM 1575 C CA . LEU A 1 204 ? -3.170 -6.161 0.907 1.00 95.56 204 LEU A CA 1
ATOM 1576 C C . LEU A 1 204 ? -3.591 -6.597 2.308 1.00 95.56 204 LEU A C 1
ATOM 1578 O O . LEU A 1 204 ? -3.432 -7.763 2.662 1.00 95.56 204 LEU A O 1
ATOM 1582 N N . ALA A 1 205 ? -4.195 -5.679 3.064 1.00 95.75 205 ALA A N 1
ATOM 1583 C CA . ALA A 1 205 ? -4.814 -5.972 4.351 1.00 95.75 205 ALA A CA 1
ATOM 1584 C C . ALA A 1 205 ? -6.251 -5.432 4.400 1.00 95.75 205 ALA A C 1
ATOM 1586 O O . ALA A 1 205 ? -6.484 -4.226 4.280 1.00 95.75 205 ALA A O 1
ATOM 1587 N N . LEU A 1 206 ? -7.209 -6.342 4.580 1.00 94.81 206 LEU A N 1
ATOM 1588 C CA . LEU A 1 206 ? -8.641 -6.076 4.697 1.00 94.81 206 LEU A CA 1
ATOM 1589 C C . LEU A 1 206 ? -9.066 -6.189 6.166 1.00 94.81 206 LEU A C 1
ATOM 1591 O O . LEU A 1 206 ? -9.023 -7.276 6.741 1.00 94.81 206 LEU A O 1
ATOM 1595 N N . LEU A 1 207 ? -9.509 -5.082 6.759 1.00 93.31 207 LEU A N 1
ATOM 1596 C CA . LEU A 1 207 ? -10.109 -5.062 8.091 1.00 93.31 207 LEU A CA 1
ATOM 1597 C C . LEU A 1 207 ? -11.564 -5.503 8.020 1.00 93.31 207 LEU A C 1
ATOM 1599 O O . LEU A 1 207 ? -12.418 -4.809 7.460 1.00 93.31 207 LEU A O 1
ATOM 1603 N N . HIS A 1 208 ? -11.832 -6.621 8.672 1.00 91.25 208 HIS A N 1
ATOM 1604 C CA . HIS A 1 208 ? -13.137 -7.233 8.794 1.00 91.25 208 HIS A CA 1
ATOM 1605 C C . HIS A 1 208 ? -13.510 -7.405 10.275 1.00 91.25 208 HIS A C 1
ATOM 1607 O O . HIS A 1 208 ? -12.746 -7.060 11.180 1.00 91.25 208 HIS A O 1
ATOM 1613 N N . TYR A 1 209 ? -14.707 -7.915 10.550 1.00 89.38 209 TYR A N 1
ATOM 1614 C CA . TYR A 1 209 ? -15.156 -8.183 11.910 1.00 89.38 209 TYR A CA 1
ATOM 1615 C C . TYR A 1 209 ? -15.942 -9.480 11.981 1.00 89.38 209 TYR A C 1
ATOM 1617 O O . TYR A 1 209 ? -16.685 -9.827 11.074 1.00 89.38 209 TYR A O 1
ATOM 1625 N N . LEU A 1 210 ? -15.801 -10.182 13.099 1.00 87.50 210 LEU A N 1
ATOM 1626 C CA . LEU A 1 210 ? -16.554 -11.398 13.379 1.00 87.50 210 LEU A CA 1
ATOM 1627 C C . LEU A 1 210 ? -17.514 -11.148 14.529 1.00 87.50 210 LEU A C 1
ATOM 1629 O O . LEU A 1 210 ? -17.186 -10.447 15.492 1.00 87.50 210 LEU A O 1
ATOM 1633 N N . LYS A 1 211 ? -18.710 -11.725 14.429 1.00 86.31 211 LYS A N 1
ATOM 1634 C CA . LYS A 1 211 ? -19.757 -11.611 15.442 1.00 86.31 211 LYS A CA 1
ATOM 1635 C C . LYS A 1 211 ? -19.850 -12.908 16.232 1.00 86.31 211 LYS A C 1
ATOM 1637 O O . LYS A 1 211 ? -20.342 -13.918 15.746 1.00 86.31 211 LYS A O 1
ATOM 1642 N N . GLU A 1 212 ? -19.441 -12.862 17.492 1.00 83.06 212 GLU A N 1
ATOM 1643 C CA . GLU A 1 212 ? -19.502 -13.997 18.409 1.00 83.06 212 GLU A CA 1
ATOM 1644 C C . GLU A 1 212 ? -20.339 -13.629 19.636 1.00 83.06 212 GLU A C 1
ATOM 1646 O O . GLU A 1 212 ? -20.048 -12.673 20.355 1.00 83.06 212 GLU A O 1
ATOM 1651 N N . LYS A 1 213 ? -21.412 -14.392 19.895 1.00 85.19 213 LYS A N 1
ATOM 1652 C CA . LYS A 1 213 ? -22.291 -14.214 21.073 1.00 85.19 213 LYS A CA 1
ATOM 1653 C C . LYS A 1 213 ? -22.787 -12.766 21.263 1.00 85.19 213 LYS A C 1
ATOM 1655 O O . LYS A 1 213 ? -22.887 -12.275 22.385 1.00 85.19 213 LYS A O 1
ATOM 1660 N N . GLY A 1 214 ? -23.082 -12.073 20.160 1.00 82.38 214 GLY A N 1
ATOM 1661 C CA . GLY A 1 214 ? -23.571 -10.689 20.170 1.00 82.38 214 GLY A CA 1
ATOM 1662 C C . GLY A 1 214 ? -22.494 -9.617 20.370 1.00 82.38 214 GLY A C 1
ATOM 1663 O O . GLY A 1 214 ? -22.832 -8.437 20.399 1.00 82.38 214 GLY A O 1
ATOM 1664 N N . LYS A 1 215 ? -21.215 -9.995 20.474 1.00 86.81 215 LYS A N 1
ATOM 1665 C CA . LYS A 1 215 ? -20.076 -9.072 20.456 1.00 86.81 215 LYS A CA 1
ATOM 1666 C C . LYS A 1 215 ? -19.369 -9.148 19.110 1.00 86.81 215 LYS A C 1
ATOM 1668 O O . LYS A 1 215 ? -19.282 -10.218 18.516 1.00 86.81 215 LYS A O 1
ATOM 1673 N N . THR A 1 216 ? -18.864 -8.015 18.645 1.00 89.75 216 THR A N 1
ATOM 1674 C CA . THR A 1 216 ? -17.992 -7.948 17.472 1.00 89.75 216 THR A CA 1
ATOM 1675 C C . THR A 1 216 ? -16.537 -7.949 17.919 1.00 89.75 216 THR A C 1
ATOM 1677 O O . THR A 1 216 ? -16.225 -7.394 18.976 1.00 89.75 216 THR A O 1
ATOM 1680 N N . ARG A 1 217 ? -15.657 -8.544 17.118 1.00 90.44 217 ARG A N 1
ATOM 1681 C CA . ARG A 1 217 ? -14.199 -8.438 17.259 1.00 90.44 217 ARG A CA 1
ATOM 1682 C C . ARG A 1 217 ? -13.565 -8.185 15.890 1.00 90.44 217 ARG A C 1
ATOM 1684 O O . ARG A 1 217 ? -14.085 -8.739 14.916 1.00 90.44 217 ARG A O 1
ATOM 1691 N N . PRO A 1 218 ? -12.506 -7.370 15.789 1.00 92.31 218 PRO A N 1
ATOM 1692 C CA . PRO A 1 218 ? -11.864 -7.121 14.512 1.00 92.31 218 PRO A CA 1
ATOM 1693 C C . PRO A 1 218 ? -10.955 -8.291 14.114 1.00 92.31 218 PRO A C 1
ATOM 1695 O O . PRO A 1 218 ? -10.392 -8.988 14.957 1.00 92.31 218 PRO A O 1
ATOM 1698 N N . VAL A 1 219 ? -10.843 -8.522 12.811 1.00 91.81 219 VAL A N 1
ATOM 1699 C CA . VAL A 1 219 ? -9.886 -9.452 12.201 1.00 91.81 219 VAL A CA 1
ATOM 1700 C C . VAL A 1 219 ? -9.321 -8.810 10.946 1.00 91.81 219 VAL A C 1
ATOM 1702 O O . VAL A 1 219 ? -10.021 -8.064 10.262 1.00 91.81 219 VAL A O 1
ATOM 1705 N N . VAL A 1 220 ? -8.068 -9.099 10.627 1.00 91.94 220 VAL A N 1
ATOM 1706 C CA . VAL A 1 220 ? -7.429 -8.619 9.403 1.00 91.94 220 VAL A CA 1
ATOM 1707 C C . VAL A 1 220 ? -7.127 -9.809 8.512 1.00 91.94 220 VAL A C 1
ATOM 1709 O O . VAL A 1 220 ? -6.429 -10.740 8.914 1.00 91.94 220 VAL A O 1
ATOM 1712 N N . PHE A 1 221 ? -7.653 -9.768 7.294 1.00 91.19 221 PHE A N 1
ATOM 1713 C CA . PHE A 1 221 ? -7.263 -10.689 6.239 1.00 91.19 221 PHE A CA 1
ATOM 1714 C C . PHE A 1 221 ? -6.124 -10.074 5.445 1.00 91.19 221 PHE A C 1
ATOM 1716 O O . PHE A 1 221 ? -6.235 -8.964 4.929 1.00 91.19 221 PHE A O 1
ATOM 1723 N N . VAL A 1 222 ? -5.027 -10.807 5.368 1.00 90.88 222 VAL A N 1
ATOM 1724 C CA . VAL A 1 222 ? -3.812 -10.439 4.661 1.00 90.88 222 VAL A CA 1
ATOM 1725 C C . VAL A 1 222 ? -3.714 -11.301 3.421 1.00 90.88 222 VAL A C 1
ATOM 1727 O O . VAL A 1 222 ? -3.729 -12.522 3.541 1.00 90.88 222 VAL A O 1
ATOM 1730 N N . ALA A 1 223 ? -3.566 -10.684 2.254 1.00 88.31 223 ALA A N 1
ATOM 1731 C CA . ALA A 1 223 ? -3.285 -11.409 1.025 1.00 88.31 223 ALA A CA 1
ATOM 1732 C C . ALA A 1 223 ? -1.986 -10.916 0.391 1.00 88.31 223 ALA A C 1
ATOM 1734 O O . ALA A 1 223 ? -1.781 -9.709 0.225 1.00 88.31 223 ALA A O 1
ATOM 1735 N N . GLN A 1 224 ? -1.126 -11.867 0.025 1.00 84.00 224 GLN A N 1
ATOM 1736 C CA . GLN A 1 224 ? 0.097 -11.608 -0.723 1.00 84.00 224 GLN A CA 1
ATOM 1737 C C . GLN A 1 224 ? 0.107 -12.419 -2.019 1.00 84.00 224 GLN A C 1
ATOM 1739 O O . GLN A 1 224 ? -0.190 -13.613 -2.013 1.00 84.00 224 GLN A O 1
ATOM 1744 N N . LEU A 1 225 ? 0.477 -11.776 -3.124 1.00 81.88 225 LEU A N 1
ATOM 1745 C CA . LEU A 1 225 ? 0.669 -12.428 -4.418 1.00 81.88 225 LEU A CA 1
ATOM 1746 C C . LEU A 1 225 ? 2.044 -12.052 -4.961 1.00 81.88 225 LEU A C 1
ATOM 1748 O O . LEU A 1 225 ? 2.312 -10.871 -5.182 1.00 81.88 225 LEU A O 1
ATOM 1752 N N . GLY A 1 226 ? 2.907 -13.056 -5.117 1.00 72.88 226 GLY A N 1
ATOM 1753 C CA . GLY A 1 226 ? 4.255 -12.909 -5.661 1.00 72.88 226 GLY A CA 1
ATOM 1754 C C . GLY A 1 226 ? 4.274 -12.712 -7.174 1.00 72.88 226 GLY A C 1
ATOM 1755 O O . GLY A 1 226 ? 3.250 -12.776 -7.849 1.00 72.88 226 GLY A O 1
ATOM 1756 N N . THR A 1 227 ? 5.471 -12.469 -7.705 1.00 58.38 227 THR A N 1
ATOM 1757 C CA . THR A 1 227 ? 5.712 -12.341 -9.143 1.00 58.38 227 THR A CA 1
ATOM 1758 C C . THR A 1 227 ? 6.631 -13.460 -9.628 1.00 58.38 227 THR A C 1
ATOM 1760 O O . THR A 1 227 ? 7.818 -13.231 -9.818 1.00 58.38 227 THR A O 1
ATOM 1763 N N . ASN A 1 228 ? 6.123 -14.683 -9.838 1.00 43.38 228 ASN A N 1
ATOM 1764 C CA . ASN A 1 228 ? 6.882 -15.724 -10.547 1.00 43.38 228 ASN A CA 1
ATOM 1765 C C . ASN A 1 228 ? 5.977 -16.772 -11.218 1.00 43.38 228 ASN A C 1
ATOM 1767 O O . ASN A 1 228 ? 5.356 -17.585 -10.553 1.00 43.38 228 ASN A O 1
ATOM 1771 N N . SER A 1 229 ? 6.038 -16.865 -12.557 1.00 51.22 229 SER A N 1
ATOM 1772 C CA . SER A 1 229 ? 5.197 -17.741 -13.411 1.00 51.22 229 SER A CA 1
ATOM 1773 C C . SER A 1 229 ? 3.740 -17.230 -13.545 1.00 51.22 229 SER A C 1
ATOM 1775 O O . SER A 1 229 ? 3.527 -16.071 -13.189 1.00 51.22 229 SER A O 1
ATOM 1777 N N . PRO A 1 230 ? 2.766 -17.924 -14.188 1.00 61.66 230 PRO A N 1
ATOM 1778 C CA . PRO A 1 230 ? 1.434 -17.366 -14.459 1.00 61.66 230 PRO A CA 1
ATOM 1779 C C . PRO A 1 230 ? 0.573 -17.309 -13.186 1.00 61.66 230 PRO A C 1
ATOM 1781 O O . PRO A 1 230 ? -0.541 -17.824 -13.176 1.00 61.66 230 PRO A O 1
ATOM 1784 N N . ASP A 1 231 ? 1.100 -16.686 -12.130 1.00 70.25 231 ASP A N 1
ATOM 1785 C CA . ASP A 1 231 ? 0.434 -16.547 -10.850 1.00 70.25 231 ASP A CA 1
ATOM 1786 C C . ASP A 1 231 ? -0.880 -15.788 -11.051 1.00 70.25 231 ASP A C 1
ATOM 1788 O O . ASP A 1 231 ? -0.907 -14.656 -11.554 1.00 70.25 231 ASP A O 1
ATOM 1792 N N . THR A 1 232 ? -1.984 -16.423 -10.672 1.00 78.19 232 THR A N 1
ATOM 1793 C CA . THR A 1 232 ? -3.291 -15.777 -10.594 1.00 78.19 232 THR A CA 1
ATOM 1794 C C . THR A 1 232 ? -3.683 -15.642 -9.132 1.00 78.19 232 THR A C 1
ATOM 1796 O O . THR A 1 232 ? -3.356 -16.517 -8.329 1.00 78.19 232 THR A O 1
ATOM 1799 N N . PRO A 1 233 ? -4.370 -14.557 -8.741 1.00 81.12 233 PRO A N 1
ATOM 1800 C CA . PRO A 1 233 ? -4.796 -14.405 -7.359 1.00 81.12 233 PRO A CA 1
ATOM 1801 C C . PRO A 1 233 ? -5.580 -15.616 -6.843 1.00 81.12 233 PRO A C 1
ATOM 1803 O O . PRO A 1 233 ? -5.332 -16.067 -5.734 1.00 81.12 233 PRO A O 1
ATOM 1806 N N . GLU A 1 234 ? -6.469 -16.182 -7.660 1.00 80.56 234 GLU A N 1
ATOM 1807 C CA . GLU A 1 234 ? -7.293 -17.328 -7.276 1.00 80.56 234 GLU A CA 1
ATOM 1808 C C . GLU A 1 234 ? -6.499 -18.619 -7.018 1.00 80.56 234 GLU A C 1
ATOM 1810 O O . GLU A 1 234 ? -6.945 -19.449 -6.230 1.00 80.56 234 GLU A O 1
ATOM 1815 N N . GLU A 1 235 ? -5.344 -18.800 -7.662 1.00 78.50 235 GLU A N 1
ATOM 1816 C CA . GLU A 1 235 ? -4.534 -20.020 -7.537 1.00 78.50 235 GLU A CA 1
ATOM 1817 C C . GLU A 1 235 ? -3.336 -19.851 -6.590 1.00 78.50 235 GLU A C 1
ATOM 1819 O O . GLU A 1 235 ? -2.906 -20.822 -5.967 1.00 78.50 235 GLU A O 1
ATOM 1824 N N . ASN A 1 236 ? -2.790 -18.636 -6.474 1.00 82.31 236 ASN A N 1
ATOM 1825 C CA . ASN A 1 236 ? -1.464 -18.402 -5.892 1.00 82.31 236 ASN A CA 1
ATOM 1826 C C . ASN A 1 236 ? -1.451 -17.393 -4.739 1.00 82.31 236 ASN A C 1
ATOM 1828 O O . ASN A 1 236 ? -0.417 -17.257 -4.081 1.00 82.31 236 ASN A O 1
ATOM 1832 N N . ALA A 1 237 ? -2.545 -16.663 -4.489 1.00 82.56 237 ALA A N 1
ATOM 1833 C CA . ALA A 1 237 ? -2.563 -15.716 -3.382 1.00 82.56 237 ALA A CA 1
ATOM 1834 C C . ALA A 1 237 ? -2.471 -16.462 -2.047 1.00 82.56 237 ALA A C 1
ATOM 1836 O O . ALA A 1 237 ? -3.270 -17.347 -1.742 1.00 82.56 237 ALA A O 1
ATOM 1837 N N . VAL A 1 238 ? -1.505 -16.064 -1.224 1.00 85.88 238 VAL A N 1
ATOM 1838 C CA . VAL A 1 238 ? -1.388 -16.549 0.148 1.00 85.88 238 VAL A CA 1
ATOM 1839 C C . VAL A 1 238 ? -2.286 -15.682 1.017 1.00 85.88 238 VAL A C 1
ATOM 1841 O O . VAL A 1 238 ? -2.006 -14.496 1.196 1.00 85.88 238 VAL A O 1
ATOM 1844 N N . LEU A 1 239 ? -3.362 -16.278 1.532 1.00 88.56 239 LEU A N 1
ATOM 1845 C CA . LEU A 1 239 ? -4.300 -15.645 2.454 1.00 88.56 239 LEU A CA 1
ATOM 1846 C C . LEU A 1 239 ? -3.982 -16.055 3.895 1.00 88.56 239 LEU A C 1
ATOM 1848 O O . LEU A 1 239 ? -3.903 -17.240 4.213 1.00 88.56 239 LEU A O 1
ATOM 1852 N N . SER A 1 240 ? -3.868 -15.064 4.772 1.00 88.69 240 SER A N 1
ATOM 1853 C CA . SER A 1 240 ? -3.693 -15.248 6.210 1.00 88.69 240 SER A CA 1
ATOM 1854 C C . SER A 1 240 ? -4.754 -14.462 6.964 1.00 88.69 240 SER A C 1
ATOM 1856 O O . SER A 1 240 ? -4.996 -13.290 6.682 1.00 88.69 240 SER A O 1
ATOM 1858 N N . LYS A 1 241 ? -5.361 -15.092 7.967 1.00 91.38 241 LYS A N 1
ATOM 1859 C CA . LYS A 1 241 ? -6.268 -14.439 8.910 1.00 91.38 241 LYS A CA 1
ATOM 1860 C C . LYS A 1 241 ? -5.516 -14.119 10.194 1.00 91.38 241 LYS A C 1
ATOM 1862 O O . LYS A 1 241 ? -4.922 -15.011 10.795 1.00 91.38 241 LYS A O 1
ATOM 1867 N N . VAL A 1 242 ? -5.576 -12.863 10.620 1.00 91.25 242 VAL A N 1
ATOM 1868 C CA . VAL A 1 242 ? -4.926 -12.379 11.838 1.00 91.25 242 VAL A CA 1
ATOM 1869 C C . VAL A 1 242 ? -5.986 -11.790 12.758 1.00 91.25 242 VAL A C 1
ATOM 1871 O O . VAL A 1 242 ? -6.725 -10.883 12.375 1.00 91.25 242 VAL A O 1
ATOM 1874 N N . ASP A 1 243 ? -6.078 -12.319 13.974 1.00 91.06 243 ASP A N 1
ATOM 1875 C CA . ASP A 1 243 ? -6.905 -11.720 15.016 1.00 91.06 243 ASP A CA 1
ATOM 1876 C C . ASP A 1 243 ? -6.221 -10.445 15.522 1.00 91.06 243 ASP A C 1
ATOM 1878 O O . ASP A 1 243 ? -5.046 -10.474 15.889 1.00 91.06 243 ASP A O 1
ATOM 1882 N N . VAL A 1 244 ? -6.953 -9.331 15.540 1.00 92.56 244 VAL A N 1
ATOM 1883 C CA . VAL A 1 244 ? -6.442 -8.037 16.010 1.00 92.56 244 VAL A CA 1
ATOM 1884 C C . VAL A 1 244 ? -7.356 -7.467 17.086 1.00 92.56 244 VAL A C 1
ATOM 1886 O O . VAL A 1 244 ? -8.524 -7.844 17.209 1.00 92.56 244 VAL A O 1
ATOM 1889 N N . GLU A 1 245 ? -6.824 -6.545 17.869 1.00 93.06 245 GLU A N 1
ATOM 1890 C CA . GLU A 1 245 ? -7.550 -5.777 18.870 1.00 93.06 245 GLU A CA 1
ATOM 1891 C C . GLU A 1 245 ? -7.594 -4.293 18.470 1.00 93.06 245 GLU A C 1
ATOM 1893 O O . GLU A 1 245 ? -6.972 -3.855 17.498 1.00 93.06 245 GLU A O 1
ATOM 1898 N N . GLU A 1 246 ? -8.402 -3.504 19.178 1.00 92.44 246 GLU A N 1
ATOM 1899 C CA . GLU A 1 246 ? -8.294 -2.047 19.064 1.00 92.44 246 GLU A CA 1
ATOM 1900 C C . GLU A 1 246 ? -6.890 -1.617 19.511 1.00 92.44 246 GLU A C 1
ATOM 1902 O O . GLU A 1 246 ? -6.328 -2.211 20.428 1.00 92.44 246 GLU A O 1
ATOM 1907 N N . ASP A 1 247 ? -6.346 -0.589 18.862 1.00 92.06 247 ASP A N 1
ATOM 1908 C CA . ASP A 1 247 ? -4.989 -0.060 19.064 1.00 92.06 247 ASP A CA 1
ATOM 1909 C C . ASP A 1 247 ? -3.839 -0.904 18.490 1.00 92.06 247 ASP A C 1
ATOM 1911 O O . ASP A 1 247 ? -2.694 -0.447 18.515 1.00 92.06 247 ASP A O 1
ATOM 1915 N N . ASP A 1 248 ? -4.120 -2.065 17.887 1.00 93.94 248 ASP A N 1
ATOM 1916 C CA . ASP A 1 248 ? -3.109 -2.800 17.122 1.00 93.94 248 ASP A CA 1
ATOM 1917 C C . ASP A 1 248 ? -2.743 -2.045 15.828 1.00 93.94 248 ASP A C 1
ATOM 1919 O O . ASP A 1 248 ? -3.606 -1.502 15.123 1.00 93.94 248 ASP A O 1
ATOM 1923 N N . ILE A 1 249 ? -1.444 -2.033 15.511 1.00 94.81 249 ILE A N 1
ATOM 1924 C CA . ILE A 1 249 ? -0.885 -1.413 14.304 1.00 94.81 249 ILE A CA 1
ATOM 1925 C C . ILE A 1 249 ? -0.754 -2.469 13.207 1.00 94.81 249 ILE A C 1
ATOM 1927 O O . ILE A 1 249 ? -0.215 -3.549 13.428 1.00 94.81 249 ILE A O 1
ATOM 1931 N N . VAL A 1 250 ? -1.196 -2.134 12.001 1.00 96.50 250 VAL A N 1
ATOM 1932 C CA . VAL A 1 250 ? -1.041 -2.947 10.795 1.00 96.50 250 VAL A CA 1
ATOM 1933 C C . VAL A 1 250 ? -0.175 -2.184 9.804 1.00 96.50 250 VAL A C 1
ATOM 1935 O O . VAL A 1 250 ? -0.444 -1.021 9.496 1.00 96.50 250 VAL A O 1
ATOM 1938 N N . LEU A 1 251 ? 0.862 -2.846 9.295 1.00 97.44 251 LEU A N 1
ATOM 1939 C CA . LEU A 1 251 ? 1.777 -2.286 8.308 1.00 97.44 251 LEU A CA 1
ATOM 1940 C C . LEU A 1 251 ? 1.657 -3.056 6.987 1.00 97.44 251 LEU A C 1
ATOM 1942 O O . LEU A 1 251 ? 1.830 -4.273 6.954 1.00 97.44 251 LEU A O 1
ATOM 1946 N N . ALA 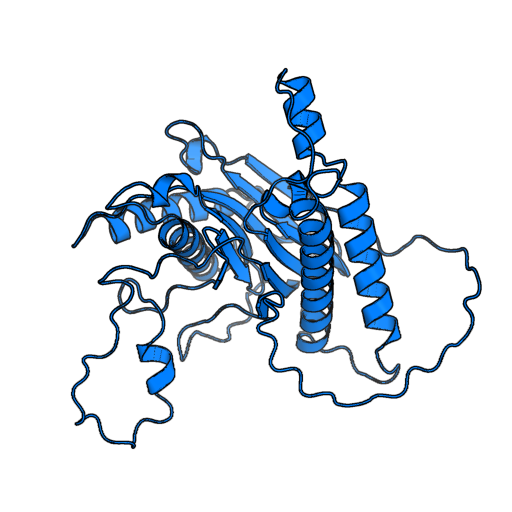A 1 252 ? 1.413 -2.341 5.890 1.00 96.88 252 ALA A N 1
ATOM 1947 C CA . ALA A 1 252 ? 1.586 -2.853 4.533 1.00 96.88 252 ALA A CA 1
ATOM 1948 C C . ALA A 1 252 ? 2.788 -2.144 3.901 1.00 96.88 252 ALA A C 1
ATOM 1950 O O . ALA A 1 252 ? 2.844 -0.917 3.881 1.00 96.88 252 ALA A O 1
ATOM 1951 N N . MET A 1 253 ? 3.763 -2.902 3.407 1.00 96.88 253 MET A N 1
ATOM 1952 C CA . MET A 1 253 ? 5.026 -2.361 2.900 1.00 96.88 253 MET A CA 1
ATOM 1953 C C . MET A 1 253 ? 5.545 -3.157 1.702 1.00 96.88 253 MET A C 1
ATOM 1955 O O . MET A 1 253 ? 5.170 -4.323 1.539 1.00 96.88 253 MET A O 1
ATOM 1959 N N . THR A 1 254 ? 6.385 -2.522 0.885 1.00 96.81 254 THR A N 1
ATOM 1960 C CA . THR A 1 254 ? 7.101 -3.157 -0.236 1.00 96.81 254 THR A CA 1
ATOM 1961 C C . THR A 1 254 ? 8.452 -3.728 0.193 1.00 96.81 254 THR A C 1
ATOM 1963 O O . THR A 1 254 ? 8.914 -3.495 1.317 1.00 96.81 254 THR A O 1
ATOM 1966 N N . ASP A 1 255 ? 9.075 -4.516 -0.686 1.00 95.38 255 ASP A N 1
ATOM 1967 C CA . ASP A 1 255 ? 10.356 -5.174 -0.416 1.00 95.38 255 ASP A CA 1
ATOM 1968 C C . ASP A 1 255 ? 11.492 -4.171 -0.169 1.00 95.38 255 ASP A C 1
ATOM 1970 O O . ASP A 1 255 ? 12.376 -4.457 0.629 1.00 95.38 255 ASP A O 1
ATOM 1974 N N . GLY A 1 256 ? 11.407 -2.948 -0.703 1.00 96.50 256 GLY A N 1
ATOM 1975 C CA . GLY A 1 256 ? 12.330 -1.856 -0.386 1.00 96.50 256 GLY A CA 1
ATOM 1976 C C . GLY A 1 256 ? 12.482 -1.554 1.113 1.00 96.50 256 GLY A C 1
ATOM 1977 O O . GLY A 1 256 ? 13.509 -1.006 1.518 1.00 96.50 256 GLY A O 1
ATOM 1978 N N . VAL A 1 257 ? 11.514 -1.943 1.954 1.00 98.19 257 VAL A N 1
ATOM 1979 C CA . VAL A 1 257 ? 11.663 -1.939 3.420 1.00 98.19 257 VAL A CA 1
ATOM 1980 C C . VAL A 1 257 ? 12.339 -3.218 3.908 1.00 98.19 257 VAL A C 1
ATOM 1982 O O . VAL A 1 257 ? 13.387 -3.144 4.539 1.00 98.19 257 VAL A O 1
ATOM 1985 N N . THR A 1 258 ? 11.765 -4.388 3.618 1.00 96.62 258 THR A N 1
ATOM 1986 C CA . THR A 1 258 ? 12.217 -5.678 4.180 1.00 96.62 258 THR A CA 1
ATOM 1987 C C . THR A 1 258 ? 13.566 -6.151 3.643 1.00 96.62 258 THR A C 1
ATOM 1989 O O . THR A 1 258 ? 14.197 -7.029 4.219 1.00 96.62 258 THR A O 1
ATOM 1992 N N . ASP A 1 259 ? 14.026 -5.582 2.536 1.00 97.00 259 ASP A N 1
ATOM 1993 C CA . ASP A 1 259 ? 15.364 -5.800 1.996 1.00 97.00 259 ASP A CA 1
ATOM 1994 C C . ASP A 1 259 ? 16.426 -5.007 2.761 1.00 97.00 259 ASP A C 1
ATOM 1996 O O . ASP A 1 259 ? 17.602 -5.362 2.716 1.00 97.00 259 ASP A O 1
ATOM 2000 N N . ASN A 1 260 ? 16.011 -3.974 3.495 1.00 98.19 260 ASN A N 1
ATOM 2001 C CA . ASN A 1 260 ? 16.887 -3.007 4.144 1.00 98.19 260 ASN A CA 1
ATOM 2002 C C . ASN A 1 260 ? 16.729 -2.938 5.670 1.00 98.19 260 ASN A C 1
ATOM 2004 O O . ASN A 1 260 ? 17.593 -2.358 6.313 1.00 98.19 260 ASN A O 1
ATOM 2008 N N . LEU A 1 261 ? 15.672 -3.510 6.250 1.00 98.25 261 LEU A N 1
ATOM 2009 C CA . LEU A 1 261 ? 15.445 -3.557 7.697 1.00 98.25 261 LEU A CA 1
ATOM 2010 C C . LEU A 1 261 ? 14.994 -4.951 8.132 1.00 98.25 261 LEU A C 1
ATOM 2012 O O . LEU A 1 261 ? 14.142 -5.556 7.473 1.00 98.25 261 LEU A O 1
ATOM 2016 N N . TRP A 1 262 ? 15.513 -5.429 9.263 1.00 97.56 262 TRP A N 1
ATOM 2017 C CA . TRP A 1 262 ? 15.009 -6.650 9.902 1.00 97.56 262 TRP A CA 1
ATOM 2018 C C . TRP A 1 262 ? 13.640 -6.412 10.557 1.00 97.56 262 TRP A C 1
ATOM 2020 O O . TRP A 1 262 ? 13.228 -5.281 10.832 1.00 97.56 262 TRP A O 1
ATOM 2030 N N . GLU A 1 263 ? 12.914 -7.495 10.825 1.00 95.00 263 GLU A N 1
ATOM 2031 C CA . GLU A 1 263 ? 11.554 -7.460 11.377 1.00 95.00 263 GLU A CA 1
ATOM 2032 C C . GLU A 1 263 ? 11.491 -6.740 12.733 1.00 95.00 263 GLU A C 1
ATOM 2034 O O . GLU A 1 263 ? 10.573 -5.956 13.009 1.00 95.00 263 GLU A O 1
ATOM 2039 N N . GLU A 1 264 ? 12.504 -6.959 13.567 1.00 95.81 264 GLU A N 1
ATOM 2040 C CA . GLU A 1 264 ? 12.666 -6.320 14.866 1.00 95.81 264 GLU A CA 1
ATOM 2041 C C . GLU A 1 264 ? 12.912 -4.815 14.721 1.00 95.81 264 GLU A C 1
ATOM 2043 O O . GLU A 1 264 ? 12.299 -4.026 15.437 1.00 95.81 264 GLU A O 1
ATOM 2048 N N . GLU A 1 265 ? 13.726 -4.391 13.751 1.00 97.50 265 GLU A N 1
ATOM 2049 C CA . GLU A 1 265 ? 14.000 -2.970 13.507 1.00 97.50 265 GLU A CA 1
ATOM 2050 C C . GLU A 1 265 ? 12.763 -2.228 13.003 1.00 97.50 265 GLU A C 1
ATOM 2052 O O . GLU A 1 265 ? 12.505 -1.093 13.414 1.00 97.50 265 GLU A O 1
ATOM 2057 N N . ILE A 1 266 ? 11.973 -2.867 12.133 1.00 97.88 266 ILE A N 1
ATOM 2058 C CA . ILE A 1 266 ? 10.698 -2.320 11.651 1.00 97.88 266 ILE A CA 1
ATOM 2059 C C . ILE A 1 266 ? 9.751 -2.114 12.839 1.00 97.88 266 ILE A C 1
ATOM 2061 O O . ILE A 1 266 ? 9.158 -1.041 12.985 1.00 97.88 266 ILE A O 1
ATOM 2065 N N . SER A 1 267 ? 9.646 -3.120 13.712 1.00 95.69 267 SER A N 1
ATOM 2066 C CA . SER A 1 267 ? 8.817 -3.083 14.922 1.00 95.69 267 SER A CA 1
ATOM 2067 C C . SER A 1 267 ? 9.238 -1.969 15.878 1.00 95.69 267 SER A C 1
ATOM 2069 O O . SER A 1 267 ? 8.411 -1.167 16.318 1.00 95.69 267 SER A O 1
ATOM 2071 N N . GLU A 1 268 ? 10.530 -1.909 16.199 1.00 96.62 268 GLU A N 1
ATOM 2072 C CA . GLU A 1 268 ? 11.100 -0.913 17.103 1.00 96.62 268 GLU A CA 1
ATOM 2073 C C . GLU A 1 268 ? 10.929 0.499 16.547 1.00 96.62 268 GLU A C 1
ATOM 2075 O O . GLU A 1 268 ? 10.501 1.397 17.275 1.00 96.62 268 GLU A O 1
ATOM 2080 N N . THR A 1 269 ? 11.188 0.694 15.251 1.00 97.94 269 THR A N 1
ATOM 2081 C CA . THR A 1 269 ? 10.981 1.979 14.572 1.00 97.94 269 THR A CA 1
ATOM 2082 C C . THR A 1 269 ? 9.520 2.409 14.661 1.00 97.94 269 THR A C 1
ATOM 2084 O O . THR A 1 269 ? 9.246 3.552 15.026 1.00 97.94 269 THR A O 1
ATOM 2087 N N . ALA A 1 270 ? 8.573 1.499 14.408 1.00 96.44 270 ALA A N 1
ATOM 2088 C CA . ALA A 1 270 ? 7.149 1.809 14.480 1.00 96.44 270 ALA A CA 1
ATOM 2089 C C . ALA A 1 270 ? 6.708 2.229 15.892 1.00 96.44 270 ALA A C 1
ATOM 2091 O O . ALA A 1 270 ? 6.032 3.248 16.055 1.00 96.44 270 ALA A O 1
ATOM 2092 N N . ILE A 1 271 ? 7.120 1.478 16.920 1.00 94.81 271 ILE A N 1
ATOM 2093 C CA . ILE A 1 271 ? 6.784 1.775 18.320 1.00 94.81 271 ILE A CA 1
ATOM 2094 C C . ILE A 1 271 ? 7.404 3.100 18.759 1.00 94.81 271 ILE A C 1
ATOM 2096 O O . ILE A 1 271 ? 6.720 3.939 19.347 1.00 94.81 271 ILE A O 1
ATOM 2100 N N . ASN A 1 272 ? 8.694 3.299 18.481 1.00 96.06 272 ASN A N 1
ATOM 2101 C CA . ASN A 1 272 ? 9.407 4.507 18.882 1.00 96.06 272 ASN A CA 1
ATOM 2102 C C . ASN A 1 272 ? 8.815 5.741 18.199 1.00 96.06 272 ASN A C 1
ATOM 2104 O O . ASN A 1 272 ? 8.533 6.727 18.877 1.00 96.06 272 ASN A O 1
ATOM 2108 N N . ALA A 1 273 ? 8.531 5.664 16.895 1.00 96.00 273 ALA A N 1
ATOM 2109 C CA . ALA A 1 273 ? 7.884 6.744 16.161 1.00 96.00 273 ALA A CA 1
ATOM 2110 C C . ALA A 1 273 ? 6.504 7.083 16.741 1.00 96.00 273 ALA A C 1
ATOM 2112 O O . ALA A 1 273 ? 6.175 8.259 16.910 1.00 96.00 273 ALA A O 1
ATOM 2113 N N . LEU A 1 274 ? 5.708 6.072 17.105 1.00 92.81 274 LEU A N 1
ATOM 2114 C CA . LEU A 1 274 ? 4.401 6.299 17.712 1.00 92.81 274 LEU A CA 1
ATOM 2115 C C . LEU A 1 274 ? 4.514 6.957 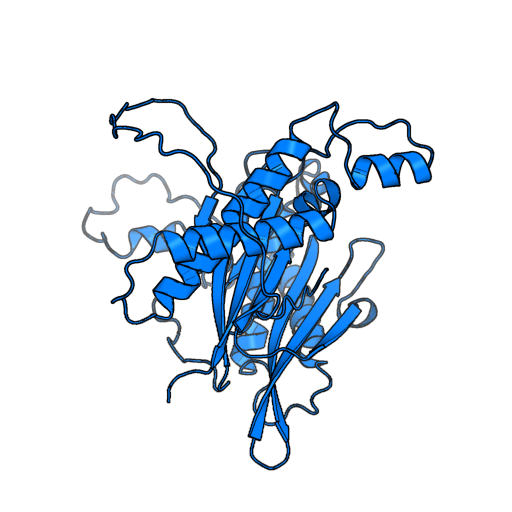19.093 1.00 92.81 274 LEU A C 1
ATOM 2117 O O . LEU A 1 274 ? 3.756 7.883 19.380 1.00 92.81 274 LEU A O 1
ATOM 2121 N N . HIS A 1 275 ? 5.446 6.517 19.942 1.00 92.44 275 HIS A N 1
ATOM 2122 C CA . HIS A 1 275 ? 5.686 7.140 21.246 1.00 92.44 275 HIS A CA 1
ATOM 2123 C C . HIS A 1 275 ? 6.164 8.586 21.108 1.00 92.44 275 HIS A C 1
ATOM 2125 O O . HIS A 1 275 ? 5.614 9.474 21.754 1.00 92.44 275 HIS A O 1
ATOM 2131 N N . GLU A 1 276 ? 7.131 8.846 20.227 1.00 92.81 276 GLU A N 1
ATOM 2132 C CA . GLU A 1 276 ? 7.612 10.202 19.965 1.00 92.81 276 GLU A CA 1
ATOM 2133 C C . GLU A 1 276 ? 6.510 11.125 19.455 1.00 92.81 276 GLU A C 1
ATOM 2135 O O . GLU A 1 276 ? 6.495 12.314 19.777 1.00 92.81 276 GLU A O 1
ATOM 2140 N N . TRP A 1 277 ? 5.618 10.602 18.617 1.00 91.25 277 TRP A N 1
ATOM 2141 C CA . TRP A 1 277 ? 4.480 11.357 18.125 1.00 91.25 277 TRP A CA 1
ATOM 2142 C C . TRP A 1 277 ? 3.505 11.691 19.259 1.00 91.25 277 TRP A C 1
ATOM 2144 O O . TRP A 1 277 ? 3.135 12.855 19.399 1.00 91.25 277 TRP A O 1
ATOM 2154 N N . HIS A 1 278 ? 3.175 10.717 20.116 1.00 87.62 278 HIS A N 1
ATOM 2155 C CA . HIS A 1 278 ? 2.331 10.930 21.297 1.00 87.62 278 HIS A CA 1
ATOM 2156 C C . HIS A 1 278 ? 2.937 11.942 22.280 1.00 87.62 278 HIS A C 1
ATOM 2158 O O . HIS A 1 278 ? 2.226 12.817 22.767 1.00 87.62 278 HIS A O 1
ATOM 2164 N N . ASP A 1 279 ? 4.245 11.874 22.540 1.00 88.12 279 ASP A N 1
ATOM 2165 C CA . ASP A 1 279 ? 4.945 12.790 23.453 1.00 88.12 279 ASP A CA 1
ATOM 2166 C C . ASP A 1 279 ? 4.947 14.246 22.956 1.00 88.12 279 ASP A C 1
ATOM 2168 O O . ASP A 1 279 ? 5.096 15.180 23.747 1.00 88.12 279 ASP A O 1
ATOM 2172 N N . LYS A 1 280 ? 4.789 14.450 21.642 1.00 84.44 280 LYS A N 1
ATOM 2173 C CA . LYS A 1 280 ? 4.682 15.774 21.012 1.00 84.44 280 LYS A CA 1
ATOM 2174 C C . LYS A 1 280 ? 3.251 16.331 21.040 1.00 84.44 280 LYS A C 1
ATOM 2176 O O . LYS A 1 280 ? 3.080 17.491 20.666 1.00 84.44 280 LYS A O 1
ATOM 2181 N N . MET A 1 281 ? 2.251 15.546 21.451 1.00 80.62 281 MET A N 1
ATOM 2182 C CA . MET A 1 281 ? 0.852 15.983 21.540 1.00 80.62 281 MET A CA 1
ATOM 2183 C C . MET A 1 281 ? 0.540 16.641 22.883 1.00 80.62 281 MET A C 1
ATOM 2185 O O . MET A 1 281 ? 1.058 16.237 23.927 1.00 80.62 281 MET A O 1
ATOM 2189 N N . ASP A 1 282 ? -0.355 17.629 22.874 1.00 73.31 282 ASP A N 1
ATOM 2190 C CA . ASP A 1 282 ? -0.876 18.207 24.109 1.00 73.31 282 ASP A CA 1
ATOM 2191 C C . ASP A 1 282 ? -1.897 17.253 24.754 1.00 73.31 282 ASP A C 1
ATOM 2193 O O . ASP A 1 282 ? -2.739 16.650 24.093 1.00 73.31 282 ASP A O 1
ATOM 2197 N N . LYS A 1 283 ? -1.847 17.119 26.086 1.00 64.00 283 LYS A N 1
ATOM 2198 C CA . LYS A 1 283 ? -2.669 16.155 26.852 1.00 64.00 283 LYS A CA 1
ATOM 2199 C C . LYS A 1 283 ? -4.181 16.429 26.834 1.00 64.00 283 LYS A C 1
ATOM 2201 O O . LYS A 1 283 ? -4.928 15.612 27.363 1.00 64.00 283 LYS A O 1
ATOM 2206 N N . ASP A 1 284 ? -4.602 17.571 26.299 1.00 59.56 284 ASP A N 1
ATOM 2207 C CA . ASP A 1 284 ? -5.997 18.037 26.279 1.00 59.56 284 ASP A CA 1
ATOM 2208 C C . ASP A 1 284 ? -6.681 17.815 24.915 1.00 59.56 284 ASP A C 1
ATOM 2210 O O . ASP A 1 284 ? -7.864 18.121 24.758 1.00 59.56 284 ASP A O 1
ATOM 2214 N N . ASP A 1 285 ? -5.962 17.271 23.925 1.00 60.16 285 ASP A N 1
ATOM 2215 C CA . ASP A 1 285 ? -6.533 16.997 22.611 1.00 60.16 285 ASP A CA 1
ATOM 2216 C C . ASP A 1 285 ? -7.467 15.782 22.674 1.00 60.16 285 ASP A C 1
ATOM 2218 O O . ASP A 1 285 ? -7.070 14.655 22.980 1.00 60.16 285 ASP A O 1
ATOM 2222 N N . ASN A 1 286 ? -8.741 16.002 22.341 1.00 69.12 286 ASN A N 1
ATOM 2223 C CA . ASN A 1 286 ? -9.644 14.900 22.044 1.00 69.12 286 ASN A CA 1
ATOM 2224 C C . ASN A 1 286 ? -9.120 14.182 20.791 1.00 69.12 286 ASN A C 1
ATOM 2226 O O . ASN A 1 286 ? -9.050 14.785 19.717 1.00 69.12 286 ASN A O 1
ATOM 2230 N N . ILE A 1 287 ? -8.737 12.912 20.933 1.00 76.38 287 ILE A N 1
ATOM 2231 C CA . ILE A 1 287 ? -8.099 12.138 19.866 1.00 76.38 287 ILE A CA 1
ATOM 2232 C C . ILE A 1 287 ? -9.112 11.909 18.736 1.00 76.38 287 ILE A C 1
ATOM 2234 O O . ILE A 1 287 ? -9.989 11.050 18.831 1.00 76.38 287 ILE A O 1
ATOM 2238 N N . SER A 1 288 ? -8.997 12.695 17.664 1.00 85.94 288 SER A N 1
ATOM 2239 C CA . SER A 1 288 ? -9.811 12.542 16.459 1.00 85.94 288 SER A CA 1
ATOM 2240 C C . SER A 1 288 ? -9.248 11.457 15.534 1.00 85.94 288 SER A C 1
ATOM 2242 O O . SER A 1 288 ? -8.075 11.089 15.616 1.00 85.94 288 SER A O 1
ATOM 2244 N N . GLU A 1 289 ? -10.078 10.953 14.616 1.00 84.62 289 GLU A N 1
ATOM 2245 C CA . GLU A 1 289 ? -9.644 9.977 13.605 1.00 84.62 289 GLU A CA 1
ATOM 2246 C C . GLU A 1 289 ? -8.518 10.534 12.718 1.00 84.62 289 GLU A C 1
ATOM 2248 O O . GLU A 1 289 ? -7.556 9.832 12.415 1.00 84.62 289 GLU A O 1
ATOM 2253 N N . GLU A 1 290 ? -8.610 11.816 12.354 1.00 86.94 290 GLU A N 1
ATOM 2254 C CA . GLU A 1 290 ? -7.597 12.522 11.562 1.00 86.94 290 GLU A CA 1
ATOM 2255 C C . GLU A 1 290 ? -6.274 12.652 12.325 1.00 86.94 290 GLU A C 1
ATOM 2257 O O . GLU A 1 290 ? -5.205 12.460 11.749 1.00 86.94 290 GLU A O 1
ATOM 2262 N N . LEU A 1 291 ? -6.337 12.898 13.638 1.00 89.81 291 LEU A N 1
ATOM 2263 C CA . LEU A 1 291 ? -5.152 12.948 14.484 1.00 89.81 291 LEU A CA 1
ATOM 2264 C C . LEU A 1 291 ? -4.468 11.576 14.539 1.00 89.81 291 LEU A C 1
ATOM 2266 O O . LEU A 1 291 ? -3.269 11.474 14.318 1.00 89.81 291 LEU A O 1
ATOM 2270 N N . LEU A 1 292 ? -5.223 10.495 14.738 1.00 91.31 292 LEU A N 1
ATOM 2271 C CA . LEU A 1 292 ? -4.675 9.132 14.707 1.00 91.31 292 LEU A CA 1
ATOM 2272 C C . LEU A 1 292 ? -4.028 8.792 13.357 1.00 91.31 292 LEU A C 1
ATOM 2274 O O . LEU A 1 292 ? -2.945 8.204 13.322 1.00 91.31 292 LEU A O 1
ATOM 2278 N N . ALA A 1 293 ? -4.663 9.193 12.254 1.00 93.25 293 ALA A N 1
ATOM 2279 C CA . ALA A 1 293 ? -4.120 9.028 10.910 1.00 93.25 293 ALA A CA 1
ATOM 2280 C C . ALA A 1 293 ? -2.792 9.789 10.732 1.00 93.25 293 ALA A C 1
ATOM 2282 O O . ALA A 1 293 ? -1.852 9.251 10.144 1.00 93.25 293 ALA A O 1
ATOM 2283 N N . GLU A 1 294 ? -2.667 11.002 11.283 1.00 94.19 294 GLU A N 1
ATOM 2284 C CA . GLU A 1 294 ? -1.404 11.757 11.306 1.00 94.19 294 GLU A CA 1
ATOM 2285 C C . GLU A 1 294 ? -0.297 11.029 12.080 1.00 94.19 294 GLU A C 1
ATOM 2287 O O . GLU A 1 294 ? 0.856 11.020 11.640 1.00 94.19 294 GLU A O 1
ATOM 2292 N N . GLY A 1 295 ? -0.638 10.366 13.187 1.00 94.88 295 GLY A N 1
ATOM 2293 C CA . GLY A 1 295 ? 0.298 9.513 13.922 1.00 94.88 295 GLY A CA 1
ATOM 2294 C C . GLY A 1 295 ? 0.797 8.347 13.083 1.00 94.88 295 GLY A C 1
ATOM 2295 O O . GLY A 1 295 ? 2.001 8.106 13.003 1.00 94.88 295 GLY A O 1
ATOM 2296 N N . MET A 1 296 ? -0.104 7.670 12.373 1.00 97.44 296 MET A N 1
ATOM 2297 C CA . MET A 1 296 ? 0.277 6.580 11.475 1.00 97.44 296 MET A CA 1
ATOM 2298 C C . MET A 1 296 ? 1.071 7.063 10.256 1.00 97.44 296 MET A C 1
ATOM 2300 O O . MET A 1 296 ? 2.022 6.402 9.845 1.00 97.44 296 MET A O 1
ATOM 2304 N N . ARG A 1 297 ? 0.776 8.249 9.711 1.00 97.31 297 ARG A N 1
ATOM 2305 C CA . ARG A 1 297 ? 1.607 8.877 8.670 1.00 97.31 297 ARG A CA 1
ATOM 2306 C C . ARG A 1 297 ? 3.033 9.120 9.165 1.00 97.31 297 ARG A C 1
ATOM 2308 O O . ARG A 1 297 ? 3.973 8.873 8.414 1.00 97.31 297 ARG A O 1
ATOM 2315 N N . TYR A 1 298 ? 3.196 9.596 10.402 1.00 96.88 298 TYR A N 1
ATOM 2316 C CA . TYR A 1 298 ? 4.515 9.783 11.012 1.00 96.88 298 TYR A CA 1
ATOM 2317 C C . TYR A 1 298 ? 5.251 8.446 11.175 1.00 96.88 298 TYR A C 1
ATOM 2319 O O . TYR A 1 298 ? 6.395 8.333 10.750 1.00 96.88 298 TYR A O 1
ATOM 2327 N N . VAL A 1 299 ? 4.574 7.410 11.680 1.00 98.12 299 VAL A N 1
ATOM 2328 C CA . VAL A 1 299 ? 5.127 6.045 11.769 1.00 98.12 299 VAL A CA 1
ATOM 2329 C C . VAL A 1 299 ? 5.602 5.540 10.404 1.00 98.12 299 VAL A C 1
ATOM 2331 O O . VAL A 1 299 ? 6.743 5.101 10.275 1.00 98.12 299 VAL A O 1
ATOM 2334 N N . ALA A 1 300 ? 4.767 5.649 9.366 1.00 98.44 300 ALA A N 1
ATOM 2335 C CA . ALA A 1 300 ? 5.139 5.244 8.012 1.00 98.44 300 ALA A CA 1
ATOM 2336 C C . ALA A 1 300 ? 6.367 6.019 7.503 1.00 98.44 300 ALA A C 1
ATOM 2338 O O . ALA A 1 300 ? 7.261 5.436 6.891 1.00 98.44 300 ALA A O 1
ATOM 2339 N N . GLN A 1 301 ? 6.428 7.326 7.774 1.00 98.06 301 GLN A N 1
ATOM 2340 C CA . GLN A 1 301 ? 7.542 8.183 7.377 1.00 98.06 301 GLN A CA 1
ATOM 2341 C C . GLN A 1 301 ? 8.860 7.765 8.037 1.00 98.06 301 GLN A C 1
ATOM 2343 O O . GLN A 1 301 ? 9.868 7.672 7.338 1.00 98.06 301 GLN A O 1
ATOM 2348 N N . GLU A 1 302 ? 8.860 7.478 9.338 1.00 98.25 302 GLU A N 1
ATOM 2349 C CA . GLU A 1 302 ? 10.070 7.057 10.054 1.00 98.25 302 GLU A CA 1
ATOM 2350 C C . GLU A 1 302 ? 10.589 5.701 9.555 1.00 98.25 302 GLU A C 1
ATOM 2352 O O . GLU A 1 302 ? 11.793 5.550 9.351 1.00 98.25 302 GLU A O 1
ATOM 2357 N N . ILE A 1 303 ? 9.699 4.750 9.241 1.00 98.62 303 ILE A N 1
ATOM 2358 C CA . ILE A 1 303 ? 10.093 3.465 8.635 1.00 98.62 303 ILE A CA 1
ATOM 2359 C C . ILE A 1 303 ? 10.734 3.687 7.258 1.00 98.62 303 ILE A C 1
ATOM 2361 O O . ILE A 1 303 ? 11.790 3.122 6.973 1.00 98.62 303 ILE A O 1
ATOM 2365 N N . VAL A 1 304 ? 10.148 4.544 6.411 1.00 98.50 304 VAL A N 1
ATOM 2366 C CA . VAL A 1 304 ? 10.727 4.876 5.095 1.00 98.50 304 VAL A CA 1
ATOM 2367 C C . VAL A 1 304 ? 12.106 5.518 5.244 1.00 98.50 304 VAL A C 1
ATOM 2369 O O . VAL A 1 304 ? 13.018 5.184 4.490 1.00 98.50 304 VAL A O 1
ATOM 2372 N N . LEU A 1 305 ? 12.284 6.428 6.204 1.00 98.19 305 LEU A N 1
ATOM 2373 C CA . LEU A 1 305 ? 13.571 7.080 6.457 1.00 98.19 305 LEU A CA 1
ATOM 2374 C C . LEU A 1 305 ? 14.628 6.090 6.965 1.00 98.19 305 LEU A C 1
ATOM 2376 O O . LEU A 1 305 ? 15.771 6.145 6.507 1.00 98.19 305 LEU A O 1
ATOM 2380 N N . ALA A 1 306 ? 14.251 5.176 7.862 1.00 98.31 306 ALA A N 1
ATOM 2381 C CA . ALA A 1 306 ? 15.132 4.123 8.358 1.00 98.31 306 ALA A CA 1
ATOM 2382 C C . ALA A 1 306 ? 15.572 3.180 7.227 1.00 98.31 306 ALA A C 1
ATOM 2384 O O . ALA A 1 306 ? 16.771 2.989 7.026 1.00 98.31 306 ALA A O 1
ATOM 2385 N N . ALA A 1 307 ? 14.625 2.676 6.428 1.00 98.31 307 ALA A N 1
ATOM 2386 C CA . ALA A 1 307 ? 14.919 1.782 5.310 1.00 98.31 307 ALA A CA 1
ATOM 2387 C C . ALA A 1 307 ? 15.780 2.470 4.247 1.00 98.31 307 ALA A C 1
ATOM 2389 O O . ALA A 1 307 ? 16.775 1.910 3.793 1.00 98.31 307 ALA A O 1
ATOM 2390 N N . ARG A 1 308 ? 15.457 3.722 3.898 1.00 97.25 308 ARG A N 1
ATOM 2391 C CA . ARG A 1 308 ? 16.227 4.510 2.930 1.00 97.25 308 ARG A CA 1
ATOM 2392 C C . ARG A 1 308 ? 17.675 4.697 3.364 1.00 97.25 308 ARG A C 1
ATOM 2394 O O . ARG A 1 308 ? 18.573 4.593 2.535 1.00 97.25 308 ARG A O 1
ATOM 2401 N N . LYS A 1 309 ? 17.904 4.981 4.649 1.00 97.38 309 LYS A N 1
ATOM 2402 C CA . LYS A 1 309 ? 19.254 5.165 5.187 1.00 97.38 309 LYS A CA 1
ATOM 2403 C C . LYS A 1 309 ? 20.125 3.931 4.943 1.00 97.38 309 LYS A C 1
ATOM 2405 O O . LYS A 1 309 ? 21.286 4.096 4.591 1.00 97.38 309 LYS A O 1
ATOM 2410 N N . ILE A 1 310 ? 19.567 2.732 5.116 1.00 98.12 310 ILE A N 1
ATOM 2411 C CA . ILE A 1 310 ? 20.270 1.477 4.829 1.00 98.12 310 ILE A CA 1
ATOM 2412 C C . ILE A 1 310 ? 20.386 1.251 3.317 1.00 98.12 310 ILE A C 1
ATOM 2414 O O . ILE A 1 310 ? 21.473 0.955 2.834 1.00 98.12 310 ILE A O 1
ATOM 2418 N N . ALA A 1 311 ? 19.314 1.485 2.555 1.00 97.06 311 ALA A N 1
ATOM 2419 C CA . ALA A 1 311 ? 19.279 1.323 1.098 1.00 97.06 311 ALA A CA 1
ATOM 2420 C C . ALA A 1 311 ? 20.328 2.169 0.349 1.00 97.06 311 ALA A C 1
ATOM 2422 O O . ALA A 1 311 ? 20.813 1.766 -0.708 1.00 97.06 311 ALA A O 1
ATOM 2423 N N . GLU A 1 312 ? 20.650 3.358 0.866 1.00 95.81 312 GLU A N 1
ATOM 2424 C CA . GLU A 1 312 ? 21.645 4.274 0.296 1.00 95.81 312 GLU A CA 1
ATOM 2425 C C . GLU A 1 312 ? 23.088 3.971 0.761 1.00 95.81 312 GLU A C 1
ATOM 2427 O O . GLU A 1 312 ? 24.026 4.544 0.199 1.00 95.81 312 GLU A O 1
ATOM 2432 N N . ASP A 1 313 ? 23.289 3.087 1.748 1.00 96.44 313 ASP A N 1
ATOM 2433 C CA . ASP A 1 313 ? 24.608 2.740 2.289 1.00 96.44 313 ASP A CA 1
ATOM 2434 C C . ASP A 1 313 ? 25.172 1.455 1.639 1.00 96.44 313 ASP A C 1
ATOM 2436 O O . ASP A 1 313 ? 24.706 0.346 1.925 1.00 96.44 313 ASP A O 1
ATOM 2440 N N . PRO A 1 314 ? 26.216 1.560 0.791 1.00 93.69 314 PRO A N 1
ATOM 2441 C CA . PRO A 1 314 ? 26.818 0.410 0.118 1.00 93.69 314 PRO A CA 1
ATOM 2442 C C . PRO A 1 314 ? 27.621 -0.507 1.054 1.00 93.69 314 PRO A C 1
ATOM 2444 O O . PRO A 1 314 ? 28.083 -1.553 0.609 1.00 93.69 314 PRO A O 1
ATOM 2447 N N . PHE A 1 315 ? 27.813 -0.130 2.321 1.00 94.81 315 PHE A N 1
ATOM 2448 C CA . PHE A 1 315 ? 28.538 -0.922 3.318 1.00 94.81 315 PHE A CA 1
ATOM 2449 C C . PHE A 1 315 ? 27.650 -1.375 4.483 1.00 94.81 315 PHE A C 1
ATOM 2451 O O . PHE A 1 315 ? 28.149 -1.994 5.425 1.00 94.81 315 PHE A O 1
ATOM 2458 N N . ALA A 1 316 ? 26.352 -1.064 4.453 1.00 94.50 316 ALA A N 1
ATOM 2459 C CA . ALA A 1 316 ? 25.436 -1.502 5.493 1.00 94.50 316 ALA A CA 1
ATOM 2460 C C . ALA A 1 316 ? 25.201 -3.017 5.438 1.00 94.50 316 ALA A C 1
ATOM 2462 O O . ALA A 1 316 ? 25.071 -3.611 4.367 1.00 94.50 316 ALA A O 1
ATOM 2463 N N . GLY A 1 317 ? 25.088 -3.632 6.616 1.00 94.12 317 GLY A N 1
ATOM 2464 C CA . GLY A 1 317 ? 24.470 -4.948 6.727 1.00 94.12 317 GLY A CA 1
ATOM 2465 C C . GLY A 1 317 ? 22.973 -4.814 6.472 1.00 94.12 317 GLY A C 1
ATOM 2466 O O . GLY A 1 317 ? 22.345 -3.907 7.013 1.00 94.12 317 GLY A O 1
ATOM 2467 N N . SER A 1 318 ? 22.416 -5.695 5.646 1.00 96.88 318 SER A N 1
ATOM 2468 C CA . SER A 1 318 ? 20.996 -5.680 5.302 1.00 96.88 318 SER A CA 1
ATOM 2469 C C . SER A 1 318 ? 20.448 -7.105 5.148 1.00 96.88 318 SER A C 1
ATOM 2471 O O . SER A 1 318 ? 21.205 -8.011 4.777 1.00 96.88 318 SER A O 1
ATOM 2473 N N . PRO A 1 319 ? 19.137 -7.328 5.359 1.00 96.88 319 PRO A N 1
ATOM 2474 C CA . PRO A 1 319 ? 18.508 -8.620 5.072 1.00 96.88 319 PRO A CA 1
ATOM 2475 C C . PRO A 1 319 ? 18.652 -9.060 3.608 1.00 96.88 319 PRO A C 1
ATOM 2477 O O . PRO A 1 319 ? 18.625 -10.251 3.298 1.00 96.88 319 PRO A O 1
ATOM 2480 N N . PHE A 1 320 ? 18.756 -8.115 2.669 1.00 95.81 320 PHE A N 1
ATOM 2481 C CA . PHE A 1 320 ? 19.048 -8.421 1.269 1.00 95.81 320 PHE A CA 1
ATOM 2482 C C . PHE A 1 320 ? 20.465 -8.962 1.083 1.00 95.81 320 PHE A C 1
ATOM 2484 O O . PHE A 1 320 ? 20.636 -9.981 0.417 1.00 95.81 320 PHE A O 1
ATOM 2491 N N . MET A 1 321 ? 21.462 -8.308 1.684 1.00 95.19 321 MET A N 1
ATOM 2492 C CA . MET A 1 321 ? 22.849 -8.772 1.668 1.00 95.19 321 MET A CA 1
ATOM 2493 C C . MET A 1 321 ? 22.953 -10.190 2.238 1.00 95.19 321 MET A C 1
ATOM 2495 O O . MET A 1 321 ? 23.566 -11.052 1.617 1.00 95.19 321 MET A O 1
ATOM 2499 N N . GLU A 1 322 ? 22.326 -10.441 3.391 1.00 94.81 322 GLU A N 1
ATOM 2500 C CA . GLU A 1 322 ? 22.326 -11.752 4.049 1.00 94.81 322 GLU A CA 1
ATOM 2501 C C . GLU A 1 322 ? 21.775 -12.848 3.123 1.00 94.81 322 GLU A C 1
ATOM 2503 O O . GLU A 1 322 ? 22.481 -13.812 2.826 1.00 94.81 322 GLU A O 1
ATOM 2508 N N . ARG A 1 323 ? 20.582 -12.637 2.547 1.00 93.56 323 ARG A N 1
ATOM 2509 C CA . ARG A 1 323 ? 19.977 -13.569 1.577 1.00 93.56 323 ARG A CA 1
ATOM 2510 C C . ARG A 1 323 ? 20.820 -13.745 0.314 1.00 93.56 323 ARG A C 1
ATOM 2512 O O . ARG A 1 323 ? 20.933 -14.852 -0.202 1.00 93.56 323 ARG A O 1
ATOM 2519 N N . ALA A 1 324 ? 21.429 -12.677 -0.200 1.00 92.50 324 ALA A N 1
ATOM 2520 C CA . ALA A 1 324 ? 22.297 -12.762 -1.372 1.00 92.50 324 ALA A CA 1
ATOM 2521 C C . ALA A 1 324 ? 23.522 -13.650 -1.102 1.00 92.50 324 ALA A C 1
ATOM 2523 O O . ALA A 1 324 ? 23.874 -14.478 -1.943 1.00 92.50 324 ALA A O 1
ATOM 2524 N N . VAL A 1 325 ? 24.134 -13.519 0.078 1.00 93.06 325 VAL A N 1
ATOM 2525 C CA . VAL A 1 325 ? 25.270 -14.348 0.502 1.00 93.06 325 VAL A CA 1
ATOM 2526 C C . VAL A 1 325 ? 24.861 -15.813 0.667 1.00 93.06 325 VAL A C 1
ATOM 2528 O O . VAL A 1 325 ? 25.603 -16.695 0.230 1.00 93.06 325 VAL A O 1
ATOM 2531 N N . GLU A 1 326 ? 23.686 -16.089 1.238 1.00 93.00 326 GLU A N 1
ATOM 2532 C CA . GLU A 1 326 ? 23.135 -17.450 1.357 1.00 93.00 326 GLU A CA 1
ATOM 2533 C C . GLU A 1 326 ? 22.905 -18.116 -0.009 1.00 93.00 326 GLU A C 1
ATOM 2535 O O . GLU A 1 326 ? 23.194 -19.301 -0.179 1.00 93.00 326 GLU A O 1
ATOM 2540 N N . GLU A 1 327 ? 22.485 -17.337 -1.009 1.00 93.19 327 GLU A N 1
ATOM 2541 C CA . GLU A 1 327 ? 22.343 -17.762 -2.411 1.00 93.19 327 GLU A CA 1
ATOM 2542 C C . GLU A 1 327 ? 23.689 -17.810 -3.174 1.00 93.19 327 GLU A C 1
ATOM 2544 O O . GLU A 1 327 ? 23.739 -18.082 -4.377 1.00 93.19 327 GLU A O 1
ATOM 2549 N N . GLY A 1 328 ? 24.813 -17.557 -2.493 1.00 93.38 328 GLY A N 1
ATOM 2550 C CA . GLY A 1 328 ? 26.163 -17.632 -3.058 1.00 93.38 328 GLY A CA 1
ATOM 2551 C C . GLY A 1 328 ? 26.585 -16.414 -3.887 1.00 93.38 328 GLY A C 1
ATOM 2552 O O . GLY A 1 328 ? 27.566 -16.489 -4.633 1.00 93.38 328 GLY A O 1
ATOM 2553 N N . LEU A 1 329 ? 25.871 -15.293 -3.775 1.00 91.44 329 LEU A N 1
ATOM 2554 C CA . LEU A 1 329 ? 26.204 -14.027 -4.423 1.00 91.44 329 LEU A CA 1
ATOM 2555 C C . LEU A 1 329 ? 27.029 -13.146 -3.476 1.00 91.44 329 LEU A C 1
ATOM 2557 O O . LEU A 1 329 ? 26.633 -12.862 -2.351 1.00 91.44 329 LEU A O 1
ATOM 2561 N N . ALA A 1 330 ? 28.174 -12.656 -3.952 1.00 90.44 330 ALA A N 1
ATOM 2562 C CA . ALA A 1 330 ? 29.012 -11.712 -3.212 1.00 90.44 330 ALA A CA 1
ATOM 2563 C C . ALA A 1 330 ? 28.493 -10.273 -3.389 1.00 90.44 330 ALA A C 1
ATOM 2565 O O . ALA A 1 330 ? 29.083 -9.477 -4.122 1.00 90.44 330 ALA A O 1
ATOM 2566 N N . ILE A 1 331 ? 27.346 -9.976 -2.777 1.00 90.62 331 ILE A N 1
ATOM 2567 C CA . ILE A 1 331 ? 26.725 -8.647 -2.757 1.00 90.62 331 ILE A CA 1
ATOM 2568 C C . ILE A 1 331 ? 26.859 -8.074 -1.343 1.00 90.62 331 ILE A C 1
ATOM 2570 O O . ILE A 1 331 ? 26.631 -8.788 -0.374 1.00 90.62 331 ILE A O 1
ATOM 2574 N N . GLU A 1 332 ? 27.225 -6.797 -1.239 1.00 90.69 332 GLU A N 1
ATOM 2575 C CA . GLU A 1 332 ? 27.364 -6.045 0.016 1.00 90.69 332 GLU A CA 1
ATOM 2576 C C . GLU A 1 332 ? 26.507 -4.771 -0.041 1.00 90.69 332 GLU A C 1
ATOM 2578 O O . GLU A 1 332 ? 26.266 -4.237 -1.130 1.00 90.69 332 GLU A O 1
ATOM 2583 N N . GLY A 1 333 ? 26.066 -4.286 1.124 1.00 93.69 333 GLY A N 1
ATOM 2584 C CA . GLY A 1 333 ? 25.310 -3.040 1.255 1.00 93.69 333 GLY A CA 1
ATOM 2585 C C . GLY A 1 333 ? 23.791 -3.203 1.285 1.00 93.69 333 GLY A C 1
ATOM 2586 O O . GLY A 1 333 ? 23.237 -4.306 1.231 1.00 93.69 333 GLY A O 1
ATOM 2587 N N . GLY A 1 334 ? 23.097 -2.069 1.375 1.00 95.06 334 GLY A N 1
ATOM 2588 C CA . GLY A 1 334 ? 21.650 -2.006 1.193 1.00 95.06 334 GLY A CA 1
ATOM 2589 C C . GLY A 1 334 ? 21.219 -2.206 -0.262 1.00 95.06 334 GLY A C 1
ATOM 2590 O O . GLY A 1 334 ? 21.992 -2.036 -1.210 1.00 95.06 334 GLY A O 1
ATOM 2591 N N . LYS A 1 335 ? 19.941 -2.541 -0.451 1.00 95.38 335 LYS A N 1
ATOM 2592 C CA . LYS A 1 335 ? 19.316 -2.639 -1.773 1.00 95.38 335 LYS A CA 1
ATOM 2593 C C . LYS A 1 335 ? 18.596 -1.336 -2.094 1.00 95.38 335 LYS A C 1
ATOM 2595 O O . LYS A 1 335 ? 17.577 -1.010 -1.486 1.00 95.38 335 LYS A O 1
ATOM 2600 N N . LEU A 1 336 ? 19.091 -0.611 -3.094 1.00 94.88 336 LEU A N 1
ATOM 2601 C CA . LEU A 1 336 ? 18.434 0.602 -3.572 1.00 94.88 336 LEU A CA 1
ATOM 2602 C C . LEU A 1 336 ? 17.143 0.259 -4.339 1.00 94.88 336 LEU A C 1
ATOM 2604 O O . LEU A 1 336 ? 17.184 -0.063 -5.535 1.00 94.88 336 LEU A O 1
ATOM 2608 N N . ASP A 1 337 ? 16.001 0.376 -3.662 1.00 95.19 337 ASP A N 1
ATOM 2609 C CA . ASP A 1 337 ? 14.673 0.126 -4.227 1.00 95.19 337 ASP A CA 1
ATOM 2610 C C . ASP A 1 337 ? 13.687 1.289 -4.036 1.00 95.19 337 ASP A C 1
ATOM 2612 O O . ASP A 1 337 ? 14.003 2.284 -3.378 1.00 95.19 337 ASP A O 1
ATOM 2616 N N . ASP A 1 338 ? 12.516 1.194 -4.667 1.00 97.00 338 ASP A N 1
ATOM 2617 C CA . ASP A 1 338 ? 11.373 2.012 -4.261 1.00 97.00 338 ASP A CA 1
ATOM 2618 C C . ASP A 1 338 ? 10.883 1.526 -2.882 1.00 97.00 338 ASP A C 1
ATOM 2620 O O . ASP A 1 338 ? 10.857 0.333 -2.598 1.00 97.00 338 ASP A O 1
ATOM 2624 N N . ILE A 1 339 ? 10.591 2.460 -1.976 1.00 98.06 339 ILE A N 1
ATOM 2625 C CA . ILE A 1 339 ? 10.274 2.171 -0.572 1.00 98.06 339 ILE A CA 1
ATOM 2626 C C . ILE A 1 339 ? 8.897 2.737 -0.280 1.00 98.06 339 ILE A C 1
ATOM 2628 O O . ILE A 1 339 ? 8.714 3.955 -0.298 1.00 98.06 339 ILE A O 1
ATOM 2632 N N . SER A 1 340 ? 7.944 1.870 0.038 1.00 98.06 340 SER A N 1
ATOM 2633 C CA . SER A 1 340 ? 6.554 2.258 0.259 1.00 98.06 340 SER A CA 1
ATOM 2634 C C . SER A 1 340 ? 6.011 1.640 1.541 1.00 98.06 340 SER A C 1
ATOM 2636 O O . SER A 1 340 ? 6.146 0.438 1.758 1.00 98.06 340 SER A O 1
ATOM 2638 N N . VAL A 1 341 ? 5.369 2.456 2.383 1.00 98.44 341 VAL A N 1
ATOM 2639 C CA . VAL A 1 341 ? 4.763 2.024 3.650 1.00 98.44 341 VAL A CA 1
ATOM 2640 C C . VAL A 1 341 ? 3.382 2.644 3.810 1.00 98.44 341 VAL A C 1
ATOM 2642 O O . VAL A 1 341 ? 3.208 3.856 3.688 1.00 98.44 341 VAL A O 1
ATOM 2645 N N . VAL A 1 342 ? 2.407 1.812 4.157 1.00 98.50 342 VAL A N 1
ATOM 2646 C CA . VAL A 1 342 ? 1.132 2.211 4.747 1.00 98.50 342 VAL A CA 1
ATOM 2647 C C . VAL A 1 342 ? 1.104 1.698 6.177 1.00 98.50 342 VAL A C 1
ATOM 2649 O O . VAL A 1 342 ? 1.257 0.500 6.407 1.00 98.50 342 VAL A O 1
ATOM 2652 N N . ALA A 1 343 ? 0.890 2.600 7.128 1.00 98.12 343 ALA A N 1
ATOM 2653 C CA . ALA A 1 343 ? 0.660 2.259 8.522 1.00 98.12 343 ALA A CA 1
ATOM 2654 C C . ALA A 1 343 ? -0.787 2.581 8.889 1.00 98.12 343 ALA A C 1
ATOM 2656 O O . ALA A 1 343 ? -1.337 3.601 8.466 1.00 98.12 343 ALA A O 1
ATOM 2657 N N . ALA A 1 344 ? -1.402 1.711 9.677 1.00 97.12 344 ALA A N 1
ATOM 2658 C CA . ALA A 1 344 ? -2.767 1.868 10.138 1.00 97.12 344 ALA A CA 1
ATOM 2659 C C . ALA A 1 344 ? -2.898 1.411 11.584 1.00 97.12 344 ALA A C 1
ATOM 2661 O O . ALA A 1 344 ? -2.301 0.412 11.964 1.00 97.12 344 ALA A O 1
ATOM 2662 N N . VAL A 1 345 ? -3.729 2.094 12.365 1.00 95.62 345 VAL A N 1
ATOM 2663 C CA . VAL A 1 345 ? -4.171 1.615 13.676 1.00 95.62 345 VAL A CA 1
ATOM 2664 C C . VAL A 1 345 ? -5.637 1.205 13.594 1.00 95.62 345 VAL A C 1
ATOM 2666 O O . VAL A 1 345 ? -6.468 1.936 13.045 1.00 95.62 345 VAL A O 1
ATOM 2669 N N . CYS A 1 346 ? -5.954 0.018 14.113 1.00 94.62 346 CYS A N 1
ATOM 2670 C CA . CYS A 1 346 ? -7.323 -0.481 14.198 1.00 94.62 346 CYS A CA 1
ATOM 2671 C C . CYS A 1 346 ? -8.083 0.253 15.309 1.00 94.62 346 CYS A C 1
ATOM 2673 O O . CYS A 1 346 ? -7.655 0.287 16.463 1.00 94.62 346 CYS A O 1
ATOM 2675 N N . LYS A 1 347 ? -9.238 0.829 14.974 1.00 94.00 347 LYS A N 1
ATOM 2676 C CA . LYS A 1 347 ? -10.104 1.545 15.913 1.00 94.00 347 LYS A CA 1
ATOM 2677 C C . LYS A 1 347 ? -11.555 1.147 15.725 1.00 94.00 347 LYS A C 1
ATOM 2679 O O . LYS A 1 347 ? -11.991 0.811 14.625 1.00 94.00 347 LYS A O 1
ATOM 2684 N N . LYS A 1 348 ? -12.332 1.220 16.802 1.00 92.06 348 LYS A N 1
ATOM 2685 C CA . LYS A 1 348 ? -13.783 1.064 16.742 1.00 92.06 348 LYS A CA 1
ATOM 2686 C C . LYS A 1 348 ? -14.455 2.406 16.470 1.00 92.06 348 LYS A C 1
ATOM 2688 O O . LYS A 1 348 ? -14.136 3.408 17.107 1.00 92.06 348 LYS A O 1
ATOM 2693 N N . ARG A 1 349 ? -15.408 2.422 15.540 1.00 88.38 349 ARG A N 1
ATOM 2694 C CA . ARG A 1 349 ? -16.223 3.601 15.236 1.00 88.38 349 ARG A CA 1
ATOM 2695 C C . ARG A 1 349 ? -17.075 3.956 16.455 1.00 88.38 349 ARG A C 1
ATOM 2697 O O . ARG A 1 349 ? -17.731 3.087 17.037 1.00 88.38 349 ARG A O 1
ATOM 2704 N N . GLN A 1 350 ? -17.074 5.230 16.833 1.00 78.94 350 GLN A N 1
ATOM 2705 C CA . GLN A 1 350 ? -18.016 5.751 17.822 1.00 78.94 350 GLN A CA 1
ATOM 2706 C C . GLN A 1 350 ? -19.368 5.937 17.116 1.00 78.94 350 GLN A C 1
ATOM 2708 O O . GLN A 1 350 ? -19.430 6.596 16.080 1.00 78.94 350 GLN A O 1
ATOM 2713 N N . GLY A 1 351 ? -20.397 5.240 17.608 1.00 59.56 351 GLY A N 1
ATOM 2714 C CA . GLY A 1 351 ? -21.723 5.158 16.977 1.00 59.56 351 GLY A CA 1
ATOM 2715 C C . GLY A 1 351 ? -22.586 6.401 17.120 1.00 59.56 351 GLY A C 1
ATOM 2716 O O . GLY A 1 351 ? -22.285 7.243 17.997 1.00 59.56 351 GLY A O 1
#

Secondary structure (DSSP, 8-state):
-------S--------------------------PPEEESS----TT------SSSEEEEEEEEEE-SSPPPPPPTTT--PPP--TTS-TT-TTTTTGGGS-EETTEEPPSEEETTEEEE--SSEEEEEEE-GGGGGSTTB-HHHHHHHHHHHHHHHHHHTTTT-S---SS-HHHHHHHHHHHHHHHHHHHSSS--B--EEEEEEEEEEEEETTEEEEEEEEEEE--SSS--HHHH-EEEEEE--TT-EEEEE-HHHHTTS-HHHHHHHHHHHHHHHHHTS-TT----HHHHHHHHHHHHHHHHHHHHHHHT-TT---HHHHHHHHTT----S-----EEEEEEEEEEPP-

InterPro domains:
  IPR036457 PPM-type phosphatase-like domain superfamily [G3DSA:3.60.40.10] (227-350)
  IPR036457 PPM-type phosphatase-like domain superfamily [SSF81606] (113-345)
  IPR039123 Protein phosphatase PTC7 homolog [PTHR12320] (224-349)

Foldseek 3Di:
DDLPFDDPDDDDDDDDDDDDDDDDDDDPDPDPPQAWDKDQAKDFDDPDDPDDQPDLKWWLKMKTWAFLDDADDDDPPQADDPDPPPPPDPPCPPCVVVNGAGDFPRTGQIFDFFRLKTWHDDTFKTKIKAWDCVLVVPPQEHSRLLNSQLNRQLVVQCVVCSLCPQPHPLPNVSSLVSSQRSNVVSQVRQVPPHHHDTDIWMWMKGWDWHADPNDIFIKIKIWTWDDDDPTGSNPGIDIDIGGHHFFTKGKHKDVLLQQQDPPVRLVVLLVVLLVVLVVPDDPPDDCDSNNQSVSNSSSNSSSNVNSVVQQPFQADDGPNCVVCVVVVHNGHTGNNRIIMMMMIGMHGDDD

Radius of gyration: 21.08 Å; Cα contacts (8 Å, |Δi|>4): 718; chains: 1; bounding box: 53×51×59 Å

Solvent-accessible surface area (backbone atoms only — not comparable to full-atom values): 19316 Å² total; per-residue (Å²): 135,65,80,52,78,56,72,96,79,81,86,86,83,88,82,92,78,82,90,75,89,79,80,90,71,92,71,92,71,97,63,92,70,84,66,66,52,69,44,57,64,38,63,72,51,92,82,58,76,86,68,74,63,85,54,63,53,34,38,29,26,9,26,15,23,40,45,76,52,86,52,79,77,63,57,72,85,33,33,61,82,80,74,89,64,94,75,75,71,96,78,51,83,81,63,56,64,68,65,73,48,44,35,54,99,88,39,61,56,26,35,47,73,30,24,30,18,15,38,33,50,49,50,42,45,37,25,14,18,33,19,44,64,72,25,68,80,39,94,50,28,38,11,30,55,41,15,25,37,35,52,26,36,26,50,52,44,34,59,75,52,46,55,54,52,92,82,54,91,79,79,54,64,60,59,42,48,22,42,34,54,7,53,53,50,37,52,55,61,24,51,55,98,54,66,52,43,57,46,41,32,41,32,38,40,37,52,38,67,47,80,56,97,92,41,77,45,49,30,34,36,36,40,39,32,71,81,73,76,95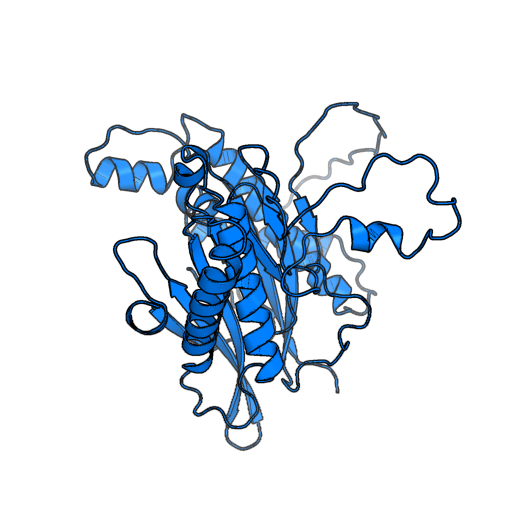,65,40,40,80,82,52,44,50,74,46,82,40,85,50,55,74,70,26,45,44,57,28,53,21,60,26,35,57,28,19,35,51,74,66,56,52,51,50,44,39,53,50,39,42,49,56,50,56,73,72,51,67,95,81,64,78,87,43,65,68,56,48,7,52,44,20,19,49,22,13,39,51,47,44,51,54,13,47,59,27,19,74,28,68,79,33,86,19,50,41,22,54,51,34,44,75,74,72,39,99,53,72,10,22,49,79,43,41,25,41,28,32,20,24,32,32,39,68,62,86,130

Mean predicted aligned error: 9.86 Å

Nearest PDB structures (foldseek):
  3ujl-assembly1_B  TM=5.512E-01  e=1.058E-06  Arabidopsis thaliana
  3jrq-assembly1_A  TM=5.455E-01  e=1.965E-06  Arabidopsis thaliana
  3nmv-assembly1_B  TM=5.580E-01  e=3.450E-06  Arabidopsis thaliana
  6mna-assembly1_A  TM=2.917E-01  e=2.138E+00  Mycobacterium tuberculosis H37Rv
  3ecp-assembly1_A-2  TM=2.821E-01  e=3.752E+00  Escherichia coli